Protein AF-A0AA39YI56-F1 (afdb_monomer_lite)

Foldseek 3Di:
DCPCLVLLLLLLVLLPDDSCPDPVRSVVLLVVLLVVLLVLQLQQCVVCVVVVHQFGEVLSSLVVCVVPVVLSVVLLLLVLVVVVVVVVVVVVCVVPDDDDDPDQCLSLPSQDDDDDDDDDDDDDDDDDDDDDDDDDDDDDPPPQDSVNDDGPDRPVLPDPPPDPDPPPPDDDDPPHRPDPPPDPPDPDPVSVVVVVSSCVVCVPDDPVRVVSSVVSSSRWPCRPCVVVLCVSSVPVNSGHHDDDSPSVSVSSRVVSSVSSSVVSNVVVVVVVVVVVVVVVVVVVVVVVVVVVVVVVD

Radius of gyration: 26.56 Å; chains: 1; bounding box: 59×62×105 Å

InterPro domains:
  IPR003195 Transcription initiation factor IID, subunit 13 [PF02269] (7-92)
  IPR003195 Transcription initiation factor IID, subunit 13 [PTHR11380] (3-272)

Sequence (297 aa):
MNNFTPKYRDRMFVVGETNEASEATTTLIEMIVRNAIIDIIITASDLAARRGSPKFAITDLLFQIRHDPPRLERLRDYLRLRKIRSTAAKSEKEASGDADITFEDDSSDALAPSSDSDSDSSDKPNKTTTKPRKTKPTTTTTTTTISDIPPLSLPWSTPLSFFPIPLHPHETHPLAPLDLDTDPATPSAIKLSRLRKNDALTRRMTHEDYIEWHDKRKSSFTSRKKTLFREWCLLGEVGDHKVTEDEVPGLLNLLAVEIVERLTEEAMRVKREEDGKGGRGDDKREGEQHRKRRRLF

Secondary structure (DSSP, 8-state):
--SSHHHHHHHHHHHT--TT--HHHHHHHHHHHHHHHHHHHHHHHHHHHHTT-SSB-HHHHHHHSTT-HHHHHHHHHHHHHHHHHHHHHHHHHHHSTT--------TT-TTSPP-------------------------------GGGS-----TTTS---SS-----TT---TT--TTTTS-TTS--HHHHHHHHHHHHHHTT--HHHHHHHHHHHH--SSTTTHHHHHHHTTBTTTB-BSS-TTHHHHHHHHHHHHHHHHHHHHHHHHHHHHHHHHHHHHHHHHHHHHHHHTT--

pLDDT: mean 70.18, std 22.39, range [22.42, 95.38]

Structure (mmCIF, N/CA/C/O backbone):
data_AF-A0AA39YI56-F1
#
_entry.id   AF-A0AA39YI56-F1
#
loop_
_atom_site.group_PDB
_atom_site.id
_atom_site.type_symbol
_atom_site.label_atom_id
_atom_site.label_alt_id
_atom_site.label_comp_id
_atom_site.label_asym_id
_atom_site.label_entity_id
_atom_site.label_seq_id
_atom_site.pdbx_PDB_ins_code
_atom_site.Cartn_x
_atom_site.Cartn_y
_atom_site.Cartn_z
_atom_site.occupancy
_atom_site.B_iso_or_equiv
_atom_site.auth_seq_id
_atom_site.auth_comp_id
_atom_site.auth_asym_id
_atom_site.auth_atom_id
_atom_site.pdbx_PDB_model_num
ATOM 1 N N . MET A 1 1 ? -11.285 12.710 -13.309 1.00 49.62 1 MET A N 1
ATOM 2 C CA . MET A 1 1 ? -10.792 11.605 -12.460 1.00 49.62 1 MET A CA 1
ATOM 3 C C . MET A 1 1 ? -9.331 11.392 -12.821 1.00 49.62 1 MET A C 1
ATOM 5 O O . MET A 1 1 ? -9.105 10.967 -13.938 1.00 49.62 1 MET A O 1
ATOM 9 N N . ASN A 1 2 ? -8.388 11.831 -11.977 1.00 59.34 2 ASN A N 1
ATOM 10 C CA . ASN A 1 2 ? -6.929 11.572 -12.061 1.00 59.34 2 ASN A CA 1
ATOM 11 C C . ASN A 1 2 ? -6.245 12.223 -10.828 1.00 59.34 2 ASN A C 1
ATOM 13 O O . ASN A 1 2 ? -5.284 12.984 -10.919 1.00 59.34 2 ASN A O 1
ATOM 17 N N . ASN A 1 3 ? -6.816 12.023 -9.630 1.00 69.75 3 ASN A N 1
ATOM 18 C CA . ASN A 1 3 ? -6.419 12.785 -8.430 1.00 69.75 3 ASN A CA 1
ATOM 19 C C . ASN A 1 3 ? -5.124 12.263 -7.781 1.00 69.75 3 ASN A C 1
ATOM 21 O O . ASN A 1 3 ? -4.517 12.968 -6.960 1.00 69.75 3 ASN A O 1
ATOM 25 N N . PHE A 1 4 ? -4.718 11.044 -8.144 1.00 83.38 4 PHE A N 1
ATOM 26 C CA . PHE A 1 4 ? -3.603 10.307 -7.556 1.00 83.38 4 PHE A CA 1
ATOM 27 C C . PHE A 1 4 ? -2.564 9.839 -8.591 1.00 83.38 4 PHE A C 1
ATOM 29 O O . PHE A 1 4 ? -1.571 9.234 -8.199 1.00 83.38 4 PHE A O 1
ATOM 36 N N . THR A 1 5 ? -2.709 10.182 -9.876 1.00 85.19 5 THR A N 1
ATOM 37 C CA . THR A 1 5 ? -1.785 9.806 -10.967 1.00 85.19 5 THR A CA 1
ATOM 38 C C . THR A 1 5 ? -0.295 10.037 -10.649 1.00 85.19 5 THR A C 1
ATOM 40 O O . THR A 1 5 ? 0.492 9.116 -10.876 1.00 85.19 5 THR A O 1
ATOM 43 N N . PRO A 1 6 ? 0.132 11.171 -10.040 1.00 88.50 6 PRO A N 1
ATOM 44 C CA . PRO A 1 6 ? 1.530 11.346 -9.630 1.00 88.50 6 PRO A CA 1
ATOM 45 C C . PRO A 1 6 ? 1.975 10.322 -8.577 1.00 88.50 6 PRO A C 1
ATOM 47 O O . PRO A 1 6 ? 3.075 9.796 -8.663 1.00 88.50 6 PRO A O 1
ATOM 50 N N . LYS A 1 7 ? 1.095 9.961 -7.633 1.00 89.44 7 LYS A N 1
ATOM 51 C CA . LYS A 1 7 ? 1.385 8.971 -6.584 1.00 89.44 7 LYS A CA 1
ATOM 52 C C . LYS A 1 7 ? 1.568 7.567 -7.154 1.00 89.44 7 LYS A C 1
ATOM 54 O O . LYS A 1 7 ? 2.430 6.837 -6.679 1.00 89.44 7 LYS A O 1
ATOM 59 N N . TYR A 1 8 ? 0.819 7.201 -8.195 1.00 90.62 8 TYR A N 1
ATOM 60 C CA . TYR A 1 8 ? 1.062 5.944 -8.907 1.00 90.62 8 TYR A CA 1
ATOM 61 C C . TYR A 1 8 ? 2.426 5.941 -9.602 1.00 90.62 8 TYR A C 1
ATOM 63 O O . TYR A 1 8 ? 3.167 4.976 -9.437 1.00 90.62 8 TYR A O 1
ATOM 71 N N . ARG A 1 9 ? 2.810 7.034 -10.279 1.00 91.00 9 ARG A N 1
ATOM 72 C CA . ARG A 1 9 ? 4.151 7.165 -10.881 1.00 91.00 9 ARG A CA 1
ATOM 73 C C . ARG A 1 9 ? 5.270 7.081 -9.843 1.00 91.00 9 ARG A C 1
ATOM 75 O O . ARG A 1 9 ? 6.202 6.309 -10.047 1.00 91.00 9 ARG A O 1
ATOM 82 N N . ASP A 1 10 ? 5.141 7.777 -8.711 1.00 91.88 10 ASP A N 1
ATOM 83 C CA . ASP A 1 10 ? 6.102 7.703 -7.601 1.00 91.88 10 ASP A CA 1
ATOM 84 C C . ASP A 1 10 ? 6.299 6.250 -7.131 1.00 91.88 10 ASP A C 1
ATOM 86 O O . ASP A 1 10 ? 7.426 5.790 -6.955 1.00 91.88 10 ASP A O 1
ATOM 90 N N . ARG A 1 11 ? 5.203 5.494 -6.969 1.00 92.12 11 ARG A N 1
ATOM 91 C CA . ARG A 1 11 ? 5.248 4.094 -6.517 1.00 92.12 11 ARG A CA 1
ATOM 92 C C . ARG A 1 11 ? 5.773 3.121 -7.565 1.00 92.12 11 ARG A C 1
ATOM 94 O O . ARG A 1 11 ? 6.505 2.207 -7.200 1.00 92.12 11 ARG A O 1
ATOM 101 N N . MET A 1 12 ? 5.479 3.339 -8.843 1.00 92.06 12 MET A N 1
ATOM 102 C CA . MET A 1 12 ? 6.056 2.553 -9.939 1.00 92.06 12 MET A CA 1
ATOM 103 C C . MET A 1 12 ? 7.574 2.788 -10.053 1.00 92.06 12 MET A C 1
ATOM 105 O O . MET A 1 12 ? 8.344 1.832 -10.157 1.00 92.06 12 MET A O 1
ATOM 109 N N . PHE A 1 13 ? 8.022 4.043 -9.938 1.00 91.25 13 PHE A N 1
ATOM 110 C CA . PHE A 1 13 ? 9.442 4.415 -9.965 1.00 91.25 13 PHE A CA 1
ATOM 111 C C . PHE A 1 13 ? 10.249 3.749 -8.840 1.00 91.25 13 PHE A C 1
ATOM 113 O O . PHE A 1 13 ? 11.346 3.252 -9.077 1.00 91.25 13 PHE A O 1
ATOM 120 N N . VAL A 1 14 ? 9.699 3.670 -7.622 1.00 89.69 14 VAL A N 1
ATOM 121 C CA . VAL A 1 14 ? 10.370 3.044 -6.461 1.00 89.69 14 VAL A CA 1
ATOM 122 C C . VAL A 1 14 ? 10.666 1.551 -6.676 1.00 89.69 14 VAL A C 1
ATOM 124 O O . VAL A 1 14 ? 11.643 1.048 -6.120 1.00 89.69 14 VAL A O 1
ATOM 127 N N . VAL A 1 15 ? 9.873 0.861 -7.506 1.00 87.69 15 VAL A N 1
ATOM 128 C CA . VAL A 1 15 ? 10.089 -0.542 -7.921 1.00 87.69 15 VAL A CA 1
ATOM 129 C C . VAL A 1 15 ? 11.131 -0.668 -9.048 1.00 87.69 15 VAL A C 1
ATOM 131 O O . VAL A 1 15 ? 11.652 -1.756 -9.294 1.00 87.69 15 VAL A O 1
ATOM 134 N N . GLY A 1 16 ? 11.471 0.434 -9.721 1.00 82.12 16 GLY A N 1
ATOM 135 C CA . GLY A 1 16 ? 12.373 0.463 -10.874 1.00 82.12 16 GLY A CA 1
ATOM 136 C C . GLY A 1 16 ? 11.670 0.424 -12.236 1.00 82.12 16 GLY A C 1
ATOM 137 O O . GLY A 1 16 ? 12.281 -0.007 -13.216 1.00 82.12 16 GLY A O 1
ATOM 138 N N . GLU A 1 17 ? 10.401 0.843 -12.316 1.00 79.38 17 GLU A N 1
ATOM 139 C CA . GLU A 1 17 ? 9.781 1.245 -13.589 1.00 79.38 17 GLU A CA 1
ATOM 140 C C . GLU A 1 17 ? 10.355 2.591 -14.064 1.00 79.38 17 GLU A C 1
ATOM 142 O O . GLU A 1 17 ? 10.846 3.390 -13.262 1.00 79.38 17 GLU A O 1
ATOM 147 N N . THR A 1 18 ? 10.301 2.864 -15.369 1.00 75.44 18 THR A N 1
ATOM 148 C CA . THR A 1 18 ? 10.769 4.148 -15.908 1.00 75.44 18 THR A CA 1
ATOM 149 C C . THR A 1 18 ? 9.906 5.325 -15.431 1.00 75.44 18 THR A C 1
ATOM 151 O O . THR A 1 18 ? 8.702 5.202 -15.204 1.00 75.44 18 THR A O 1
ATOM 154 N N . ASN A 1 19 ? 10.520 6.509 -15.316 1.00 68.06 19 ASN A N 1
ATOM 155 C CA . ASN A 1 19 ? 9.873 7.733 -14.811 1.00 68.06 19 ASN A CA 1
ATOM 156 C C . ASN A 1 19 ? 8.719 8.241 -15.718 1.00 68.06 19 ASN A C 1
ATOM 158 O O . ASN A 1 19 ? 7.925 9.086 -15.313 1.00 68.06 19 ASN A O 1
ATOM 162 N N . GLU A 1 20 ? 8.606 7.705 -16.938 1.00 76.00 20 GLU A N 1
ATOM 163 C CA . GLU A 1 20 ? 7.669 8.121 -17.992 1.00 76.00 20 GLU A CA 1
ATOM 164 C C . GLU A 1 20 ? 6.548 7.091 -18.232 1.00 76.00 20 GLU A C 1
ATOM 166 O O . GLU A 1 20 ? 6.170 6.792 -19.365 1.00 76.00 20 GLU A O 1
ATOM 171 N N . ALA A 1 21 ? 5.988 6.527 -17.158 1.00 82.12 21 ALA A N 1
ATOM 172 C CA . ALA A 1 21 ? 4.832 5.640 -17.266 1.00 82.12 21 ALA A CA 1
ATOM 173 C C . ALA A 1 21 ? 3.644 6.343 -17.963 1.00 82.12 21 ALA A C 1
ATOM 175 O O . ALA A 1 21 ? 3.127 7.366 -17.484 1.00 82.12 21 ALA A O 1
ATOM 176 N N . SER A 1 22 ? 3.210 5.758 -19.089 1.00 88.81 22 SER A N 1
ATOM 177 C CA . SER A 1 22 ? 2.090 6.234 -19.912 1.00 88.81 22 SER A CA 1
ATOM 178 C C . SER A 1 22 ? 0.837 6.484 -19.072 1.00 88.81 22 SER A C 1
ATOM 180 O O . SER A 1 22 ? 0.522 5.709 -18.165 1.00 88.81 22 SER A O 1
ATOM 182 N N . GLU A 1 23 ? 0.100 7.550 -19.397 1.00 88.25 23 GLU A N 1
ATOM 183 C CA . GLU A 1 23 ? -1.131 7.912 -18.689 1.00 88.25 23 GLU A CA 1
ATOM 184 C C . GLU A 1 23 ? -2.124 6.740 -18.659 1.00 88.25 23 GLU A C 1
ATOM 186 O O . GLU A 1 23 ? -2.602 6.380 -17.585 1.00 88.25 23 GLU A O 1
ATOM 191 N N . ALA A 1 24 ? -2.317 6.052 -19.791 1.00 90.50 24 ALA A N 1
ATOM 192 C CA . ALA A 1 24 ? -3.181 4.874 -19.888 1.00 90.50 24 ALA A CA 1
ATOM 193 C C . ALA A 1 24 ? -2.796 3.758 -18.894 1.00 90.50 24 ALA A C 1
ATOM 195 O O . ALA A 1 24 ? -3.670 3.178 -18.248 1.00 90.50 24 ALA A O 1
ATOM 196 N N . THR A 1 25 ? -1.495 3.492 -18.718 1.00 91.00 25 THR A N 1
ATOM 197 C CA . THR A 1 25 ? -0.991 2.524 -17.730 1.00 91.00 25 THR A CA 1
ATOM 198 C C . THR A 1 25 ? -1.297 2.989 -16.309 1.00 91.00 25 THR A C 1
ATOM 200 O O . THR A 1 25 ? -1.794 2.209 -15.499 1.00 91.00 25 THR A O 1
ATOM 203 N N . THR A 1 26 ? -1.061 4.269 -16.001 1.00 91.25 26 THR A N 1
ATOM 204 C CA . THR A 1 26 ? -1.342 4.811 -14.662 1.00 91.25 26 THR A CA 1
ATOM 205 C C . THR A 1 26 ? -2.837 4.826 -14.326 1.00 91.25 26 THR A C 1
ATOM 207 O O . THR A 1 26 ? -3.196 4.483 -13.204 1.00 91.25 26 THR A O 1
ATOM 210 N N . THR A 1 27 ? -3.720 5.128 -15.285 1.00 91.25 27 THR A N 1
ATOM 211 C CA . THR A 1 27 ? -5.181 5.069 -15.106 1.00 91.25 27 THR A CA 1
ATOM 212 C C . THR A 1 27 ? -5.680 3.630 -14.935 1.00 91.25 27 THR A C 1
ATOM 214 O O . THR A 1 27 ? -6.549 3.382 -14.100 1.00 91.25 27 THR A O 1
ATOM 217 N N . LEU A 1 28 ? -5.108 2.662 -15.662 1.00 93.19 28 LEU A N 1
ATOM 218 C CA . LEU A 1 28 ? -5.417 1.240 -15.478 1.00 93.19 28 LEU A CA 1
ATOM 219 C C . LEU A 1 28 ? -5.021 0.755 -14.074 1.00 93.19 28 LEU A C 1
ATOM 221 O O . LEU A 1 28 ? -5.819 0.097 -13.407 1.00 93.19 28 LEU A O 1
ATOM 225 N N . ILE A 1 29 ? -3.826 1.124 -13.601 1.00 93.25 29 ILE A N 1
ATOM 226 C CA . ILE A 1 29 ? -3.365 0.817 -12.239 1.00 93.25 29 ILE A CA 1
ATOM 227 C C . ILE A 1 29 ? -4.262 1.499 -11.195 1.00 93.25 29 ILE A C 1
ATOM 229 O O . ILE A 1 29 ? -4.689 0.831 -10.256 1.00 93.25 29 ILE A O 1
ATOM 233 N N . GLU A 1 30 ? -4.618 2.779 -11.373 1.00 91.88 30 GLU A N 1
ATOM 234 C CA . GLU A 1 30 ? -5.543 3.488 -10.474 1.00 91.88 30 GLU A CA 1
ATOM 235 C C . GLU A 1 30 ? -6.886 2.752 -10.355 1.00 91.88 30 GLU A C 1
ATOM 237 O O . GLU A 1 30 ? -7.371 2.549 -9.243 1.00 91.88 30 GLU A O 1
ATOM 242 N N . MET A 1 31 ? -7.457 2.288 -11.472 1.00 93.00 31 MET A N 1
ATOM 243 C CA . MET A 1 31 ? -8.711 1.530 -11.480 1.00 93.00 31 MET A CA 1
ATOM 244 C C . MET A 1 31 ? -8.589 0.174 -10.765 1.00 93.00 31 MET A C 1
ATOM 246 O O . MET A 1 31 ? -9.452 -0.164 -9.953 1.00 93.00 31 MET A O 1
ATOM 250 N N . ILE A 1 32 ? -7.523 -0.592 -11.028 1.00 95.38 32 ILE A N 1
ATOM 251 C CA . ILE A 1 32 ? -7.288 -1.900 -10.388 1.00 95.38 32 ILE A CA 1
ATOM 252 C C . ILE A 1 32 ? -7.142 -1.736 -8.870 1.00 95.38 32 ILE A C 1
ATOM 254 O O . ILE A 1 32 ? -7.797 -2.443 -8.104 1.00 95.38 32 ILE A O 1
ATOM 258 N N . VAL A 1 33 ? -6.315 -0.783 -8.430 1.00 94.31 33 VAL A N 1
ATOM 259 C CA . VAL A 1 33 ? -6.052 -0.536 -7.004 1.00 94.31 33 VAL A CA 1
ATOM 260 C C . VAL A 1 33 ? -7.307 -0.007 -6.312 1.00 94.31 33 VAL A C 1
ATOM 262 O O . VAL A 1 33 ? -7.614 -0.448 -5.206 1.00 94.31 33 VAL A O 1
ATOM 265 N N . ARG A 1 34 ? -8.074 0.880 -6.964 1.00 92.62 34 ARG A N 1
ATOM 266 C CA . ARG A 1 34 ? -9.353 1.377 -6.439 1.00 92.62 34 ARG A CA 1
ATOM 267 C C . ARG A 1 34 ? -10.328 0.240 -6.160 1.00 92.62 34 ARG A C 1
ATOM 269 O O . ARG A 1 34 ? -10.851 0.155 -5.053 1.00 92.62 34 ARG A O 1
ATOM 276 N N . ASN A 1 35 ? -10.548 -0.628 -7.146 1.00 94.69 35 ASN A N 1
ATOM 277 C CA . ASN A 1 35 ? -11.493 -1.735 -7.023 1.00 94.69 35 ASN A CA 1
ATOM 278 C C . ASN A 1 35 ? -11.039 -2.718 -5.934 1.00 94.69 35 ASN A C 1
ATOM 280 O O . ASN A 1 35 ? -11.817 -3.021 -5.038 1.00 94.69 35 ASN A O 1
ATOM 284 N N . ALA A 1 36 ? -9.755 -3.094 -5.915 1.00 95.19 36 ALA A N 1
ATOM 285 C CA . ALA A 1 36 ? -9.206 -3.972 -4.880 1.00 95.19 36 ALA A CA 1
ATOM 286 C C . ALA A 1 36 ? -9.358 -3.400 -3.455 1.00 95.19 36 ALA A C 1
ATOM 288 O O . ALA A 1 36 ? -9.648 -4.142 -2.519 1.00 95.19 36 ALA A O 1
ATOM 289 N N . ILE A 1 37 ? -9.189 -2.084 -3.269 1.00 94.00 37 ILE A N 1
ATOM 290 C CA . ILE A 1 37 ? -9.399 -1.430 -1.968 1.00 94.00 37 ILE A CA 1
ATOM 291 C C . ILE A 1 37 ? -10.887 -1.402 -1.585 1.00 94.00 37 ILE A C 1
ATOM 293 O O . ILE A 1 37 ? -11.206 -1.640 -0.420 1.00 94.00 37 ILE A O 1
ATOM 297 N N . ILE A 1 38 ? -11.795 -1.169 -2.538 1.00 93.75 38 ILE A N 1
ATOM 298 C CA . ILE A 1 38 ? -13.247 -1.239 -2.302 1.00 93.75 38 ILE A CA 1
ATOM 299 C C . ILE A 1 38 ? -13.660 -2.662 -1.896 1.00 93.75 38 ILE A C 1
ATOM 301 O O . ILE A 1 38 ? -14.337 -2.823 -0.883 1.00 93.75 38 ILE A O 1
ATOM 305 N N . ASP A 1 39 ? -13.184 -3.695 -2.596 1.00 94.75 39 ASP A N 1
ATOM 306 C CA . ASP A 1 39 ? -13.480 -5.102 -2.284 1.00 94.75 39 ASP A CA 1
ATOM 307 C C . ASP A 1 39 ? -12.991 -5.503 -0.878 1.00 94.75 39 ASP A C 1
ATOM 309 O O . ASP A 1 39 ? -13.683 -6.222 -0.148 1.00 94.75 39 ASP A O 1
ATOM 313 N N . ILE A 1 40 ? -11.831 -4.985 -0.452 1.00 94.38 40 ILE A N 1
ATOM 314 C CA . ILE A 1 40 ? -11.304 -5.159 0.913 1.00 94.38 40 ILE A CA 1
ATOM 315 C C . ILE A 1 40 ? -12.222 -4.501 1.960 1.00 94.38 40 ILE A C 1
ATOM 317 O O . ILE A 1 40 ? -12.430 -5.069 3.038 1.00 94.38 40 ILE A O 1
ATOM 321 N N . ILE A 1 41 ? -12.795 -3.328 1.662 1.00 93.44 41 ILE A N 1
ATOM 322 C CA . ILE A 1 41 ? -13.740 -2.629 2.553 1.00 93.44 41 ILE A CA 1
ATOM 323 C C . ILE A 1 41 ? -15.080 -3.380 2.621 1.00 93.44 41 ILE A C 1
ATOM 325 O O . ILE A 1 41 ? -15.573 -3.609 3.725 1.00 93.44 41 ILE A O 1
ATOM 329 N N . ILE A 1 42 ? -15.630 -3.828 1.483 1.00 94.12 42 ILE A N 1
ATOM 330 C CA . ILE A 1 42 ? -16.852 -4.656 1.425 1.00 94.12 42 ILE A CA 1
ATOM 331 C C . ILE A 1 42 ? -16.665 -5.915 2.274 1.00 94.12 42 ILE A C 1
ATOM 333 O O . ILE A 1 42 ? -17.446 -6.181 3.186 1.00 94.12 42 ILE A O 1
ATOM 337 N N . THR A 1 43 ? -15.569 -6.643 2.047 1.00 94.75 43 THR A N 1
ATOM 338 C CA . THR A 1 43 ? -15.261 -7.878 2.779 1.00 94.75 43 THR A CA 1
ATOM 339 C C . THR A 1 43 ? -15.094 -7.623 4.283 1.00 94.75 43 THR A C 1
ATOM 341 O O . THR A 1 43 ? -15.525 -8.438 5.099 1.00 94.75 43 THR A O 1
ATOM 344 N N . ALA A 1 44 ? -14.519 -6.482 4.688 1.00 93.25 44 ALA A N 1
ATOM 345 C CA . ALA A 1 44 ? -14.427 -6.099 6.100 1.00 93.25 44 ALA A CA 1
ATOM 346 C C . ALA A 1 44 ? -15.804 -5.787 6.713 1.00 93.25 44 ALA A C 1
ATOM 348 O O . ALA A 1 44 ? -16.065 -6.170 7.856 1.00 93.25 44 ALA A O 1
ATOM 349 N N . SER A 1 45 ? -16.684 -5.130 5.951 1.00 92.62 45 SER A N 1
ATOM 350 C CA . SER A 1 45 ? -18.071 -4.842 6.332 1.00 92.62 45 SER A CA 1
ATOM 351 C C . SER A 1 45 ? -18.867 -6.137 6.548 1.00 92.62 45 SER A C 1
ATOM 353 O O . SER A 1 45 ? -19.461 -6.328 7.609 1.00 92.62 45 SER A O 1
ATOM 355 N N . ASP A 1 46 ? -18.769 -7.095 5.621 1.00 93.75 46 ASP A N 1
ATOM 356 C CA . ASP A 1 46 ? -19.407 -8.415 5.728 1.00 93.75 46 ASP A CA 1
ATOM 357 C C . ASP A 1 46 ? -18.918 -9.217 6.945 1.00 93.75 46 ASP A C 1
ATOM 359 O O . ASP A 1 46 ? -19.707 -9.870 7.636 1.00 93.75 46 ASP A O 1
ATOM 363 N N . LEU A 1 47 ? -17.615 -9.174 7.240 1.00 92.75 47 LEU A N 1
ATOM 364 C CA . LEU A 1 47 ? -17.036 -9.807 8.431 1.00 92.75 47 LEU A CA 1
ATOM 365 C C . LEU A 1 47 ? -17.553 -9.162 9.727 1.00 92.75 47 LEU A C 1
ATOM 367 O O . LEU A 1 47 ? -17.869 -9.868 10.690 1.00 92.75 47 LEU A O 1
ATOM 371 N N . ALA A 1 48 ? -17.704 -7.838 9.742 1.00 92.19 48 ALA A N 1
ATOM 372 C CA . ALA A 1 48 ? -18.260 -7.109 10.875 1.00 92.19 48 ALA A CA 1
ATOM 373 C C . ALA A 1 48 ? -19.751 -7.409 11.084 1.00 92.19 48 ALA A C 1
ATOM 375 O O . ALA A 1 48 ? -20.159 -7.693 12.215 1.00 92.19 48 ALA A O 1
ATOM 376 N N . ALA A 1 49 ? -20.535 -7.453 10.004 1.00 92.38 49 ALA A N 1
ATOM 377 C CA . ALA A 1 49 ? -21.943 -7.838 10.025 1.00 92.38 49 ALA A CA 1
ATOM 378 C C . ALA A 1 49 ? -22.127 -9.268 10.565 1.00 92.38 49 ALA A C 1
ATOM 380 O O . ALA A 1 49 ? -22.975 -9.495 11.428 1.00 92.38 49 ALA A O 1
ATOM 381 N N . ARG A 1 50 ? -21.266 -10.217 10.164 1.00 92.88 50 ARG A N 1
ATOM 382 C CA . ARG A 1 50 ? -21.241 -11.594 10.705 1.00 92.88 50 ARG A CA 1
ATOM 383 C C . ARG A 1 50 ? -20.884 -11.665 12.194 1.00 92.88 50 ARG A C 1
ATOM 385 O O . ARG A 1 50 ? -21.341 -12.578 12.874 1.00 92.88 50 ARG A O 1
ATOM 392 N N . ARG A 1 51 ? -20.116 -10.703 12.721 1.00 90.00 51 ARG A N 1
ATOM 393 C CA . ARG A 1 51 ? -19.875 -10.526 14.170 1.00 90.00 51 ARG A CA 1
ATOM 394 C C . ARG A 1 51 ? -21.062 -9.863 14.897 1.00 90.00 51 ARG A C 1
ATOM 396 O O . ARG A 1 51 ? -21.035 -9.750 16.118 1.00 90.00 51 ARG A O 1
ATOM 403 N N . GLY A 1 52 ? -22.085 -9.395 14.181 1.00 90.31 52 GLY A N 1
ATOM 404 C CA . GLY A 1 52 ? -23.175 -8.595 14.748 1.00 90.31 52 GLY A CA 1
ATOM 405 C C . GLY A 1 52 ? -22.768 -7.150 15.058 1.00 90.31 52 GLY A C 1
ATOM 406 O O . GLY A 1 52 ? -23.353 -6.515 15.932 1.00 90.31 52 GLY A O 1
ATOM 407 N N . SER A 1 53 ? -21.741 -6.623 14.382 1.00 89.44 53 SER A N 1
ATOM 408 C CA . SER A 1 53 ? -21.289 -5.239 14.537 1.00 89.44 53 SER A CA 1
ATOM 409 C C . SER A 1 53 ? -21.634 -4.422 13.286 1.00 89.44 53 SER A C 1
ATOM 411 O O . SER A 1 53 ? -21.210 -4.804 12.200 1.00 89.44 53 SER A O 1
ATOM 413 N N . PRO A 1 54 ? -22.342 -3.282 13.405 1.00 86.88 54 PRO A N 1
ATOM 414 C CA . PRO A 1 54 ? -22.740 -2.471 12.249 1.00 86.88 54 PRO A CA 1
ATOM 415 C C . PRO A 1 54 ? -21.580 -1.678 11.628 1.00 86.88 54 PRO A C 1
ATOM 417 O O . PRO A 1 54 ? -21.758 -1.039 10.598 1.00 86.88 54 PRO A O 1
ATOM 420 N N . LYS A 1 55 ? -20.405 -1.679 12.271 1.00 89.44 55 LYS A N 1
ATOM 421 C CA . LYS A 1 55 ? -19.192 -1.010 11.803 1.00 89.44 55 LYS A CA 1
ATOM 422 C C . LYS A 1 55 ? -18.020 -1.976 11.842 1.00 89.44 55 LYS A C 1
ATOM 424 O O . LYS A 1 55 ? -17.848 -2.689 12.838 1.00 89.44 55 LYS A O 1
ATOM 429 N N . PHE A 1 56 ? -17.178 -1.960 10.815 1.00 90.06 56 PHE A N 1
ATOM 430 C CA . PHE A 1 56 ? -15.982 -2.796 10.805 1.00 90.06 56 PHE A CA 1
ATOM 431 C C . PHE A 1 56 ? -14.858 -2.215 11.670 1.00 90.06 56 PHE A C 1
ATOM 433 O O . PHE A 1 56 ? -14.801 -1.022 11.983 1.00 90.06 56 PHE A O 1
ATOM 440 N N . ALA A 1 57 ? -13.976 -3.099 12.119 1.00 88.75 57 ALA A N 1
ATOM 441 C CA . ALA A 1 57 ? -12.815 -2.790 12.935 1.00 88.75 57 ALA A CA 1
ATOM 442 C C . ALA A 1 57 ? -11.529 -3.149 12.179 1.00 88.75 57 ALA A C 1
ATOM 444 O O . ALA A 1 57 ? -11.545 -3.904 11.208 1.00 88.75 57 ALA A O 1
ATOM 445 N N . ILE A 1 58 ? -10.383 -2.668 12.666 1.00 88.19 58 ILE A N 1
ATOM 446 C CA . ILE A 1 58 ? -9.065 -3.025 12.110 1.00 88.19 58 ILE A CA 1
ATOM 447 C C . ILE A 1 58 ? -8.859 -4.546 12.061 1.00 88.19 58 ILE A C 1
ATOM 449 O O . ILE A 1 58 ? -8.256 -5.056 11.120 1.00 88.19 58 ILE A O 1
ATOM 453 N N . THR A 1 59 ? -9.415 -5.291 13.020 1.00 87.88 59 THR A N 1
ATOM 454 C CA . THR A 1 59 ? -9.378 -6.758 13.020 1.00 87.88 59 THR A CA 1
ATOM 455 C C . THR A 1 59 ? -10.003 -7.374 11.768 1.00 87.88 59 THR A C 1
ATOM 457 O O . THR A 1 59 ? -9.514 -8.404 11.327 1.00 87.88 59 THR A O 1
ATOM 460 N N . ASP A 1 60 ? -11.022 -6.753 11.166 1.00 91.00 60 ASP A N 1
ATOM 461 C CA . ASP A 1 60 ? -11.701 -7.272 9.966 1.00 91.00 60 ASP A CA 1
ATOM 462 C C . ASP A 1 60 ? -10.868 -7.073 8.694 1.00 91.00 60 ASP A C 1
ATOM 464 O O . ASP A 1 60 ? -10.873 -7.926 7.808 1.00 91.00 60 ASP A O 1
ATOM 468 N N . LEU A 1 61 ? -10.089 -5.987 8.632 1.00 91.06 61 LEU A N 1
ATOM 469 C CA . LEU A 1 61 ? -9.092 -5.767 7.579 1.00 91.06 61 LEU A CA 1
ATOM 470 C C . LEU A 1 61 ? -7.910 -6.735 7.734 1.00 91.06 61 LEU A C 1
ATOM 472 O O . LEU A 1 61 ? -7.523 -7.419 6.789 1.00 91.06 61 LEU A O 1
ATOM 476 N N . LEU A 1 62 ? -7.359 -6.847 8.948 1.00 89.56 62 LEU A N 1
ATOM 477 C CA . LEU A 1 62 ? -6.225 -7.734 9.227 1.00 89.56 62 LEU A CA 1
ATOM 478 C C . LEU A 1 62 ? -6.588 -9.224 9.050 1.00 89.56 62 LEU A C 1
ATOM 480 O O . LEU A 1 62 ? -5.733 -10.016 8.656 1.00 89.56 62 LEU A O 1
ATOM 484 N N . PHE A 1 63 ? -7.849 -9.615 9.276 1.00 90.25 63 PHE A N 1
ATOM 485 C CA . PHE A 1 63 ? -8.313 -11.000 9.125 1.00 90.25 63 PHE A CA 1
ATOM 486 C C . PHE A 1 63 ? -8.327 -11.489 7.670 1.00 90.25 63 PHE A C 1
ATOM 488 O O . PHE A 1 63 ? -8.167 -12.688 7.426 1.00 90.25 63 PHE A O 1
ATOM 495 N N . GLN A 1 64 ? -8.482 -10.586 6.698 1.00 92.06 64 GLN A N 1
ATOM 496 C CA . GLN A 1 64 ? -8.370 -10.915 5.270 1.00 92.06 64 GLN A CA 1
ATOM 497 C C . GLN A 1 64 ? -6.925 -11.269 4.887 1.00 92.06 64 GLN A C 1
ATOM 499 O O . GLN A 1 64 ? -6.689 -12.131 4.046 1.00 92.06 64 GLN A O 1
ATOM 504 N N . ILE A 1 65 ? -5.957 -10.651 5.567 1.00 89.31 65 ILE A N 1
ATOM 505 C CA . ILE A 1 65 ? -4.515 -10.762 5.302 1.00 89.31 65 ILE A CA 1
ATOM 506 C C . ILE A 1 65 ? -3.870 -11.890 6.130 1.00 89.31 65 ILE A C 1
ATOM 508 O O . ILE A 1 65 ? -2.686 -12.171 5.983 1.00 89.31 65 ILE A O 1
ATOM 512 N N . ARG A 1 66 ? -4.643 -12.611 6.956 1.00 86.38 66 ARG A N 1
ATOM 513 C CA . ARG A 1 66 ? -4.149 -13.664 7.870 1.00 86.38 66 ARG A CA 1
ATOM 514 C C . ARG A 1 66 ? -3.290 -14.761 7.222 1.00 86.38 66 ARG A C 1
ATOM 516 O O . ARG A 1 66 ? -2.518 -15.401 7.922 1.00 86.38 66 ARG A O 1
ATOM 523 N N . HIS A 1 67 ? -3.445 -14.979 5.915 1.00 85.31 67 HIS A N 1
ATOM 524 C CA . HIS A 1 67 ? -2.704 -15.974 5.129 1.00 85.31 67 HIS A CA 1
ATOM 525 C C . HIS A 1 67 ? -1.334 -15.481 4.640 1.00 85.31 67 HIS A C 1
ATOM 527 O O . HIS A 1 67 ? -0.578 -16.259 4.069 1.00 85.31 67 HIS A O 1
ATOM 533 N N . ASP A 1 68 ? -1.009 -14.204 4.856 1.00 85.62 68 ASP A N 1
ATOM 534 C CA . ASP A 1 68 ? 0.259 -13.570 4.489 1.00 85.62 68 ASP A CA 1
ATOM 535 C C . ASP A 1 68 ? 0.959 -13.027 5.760 1.00 85.62 68 ASP A C 1
ATOM 537 O O . ASP A 1 68 ? 0.859 -11.832 6.072 1.00 85.62 68 ASP A O 1
ATOM 541 N N . PRO A 1 69 ? 1.648 -13.904 6.529 1.00 80.00 69 PRO A N 1
ATOM 542 C CA . PRO A 1 69 ? 2.371 -13.557 7.755 1.00 80.00 69 PRO A CA 1
ATOM 543 C C . PRO A 1 69 ? 3.216 -12.272 7.705 1.00 80.00 69 PRO A C 1
ATOM 545 O O . PRO A 1 69 ? 3.036 -11.435 8.592 1.00 80.00 69 PRO A O 1
ATOM 548 N N . PRO A 1 70 ? 4.092 -12.037 6.703 1.00 80.56 70 PRO A N 1
ATOM 549 C CA . PRO A 1 70 ? 4.933 -10.837 6.670 1.00 80.56 70 PRO A CA 1
ATOM 550 C C . PRO A 1 70 ? 4.144 -9.558 6.368 1.00 80.56 70 PRO A C 1
ATOM 552 O O . PRO A 1 70 ? 4.510 -8.477 6.838 1.00 80.56 70 PRO A O 1
ATOM 555 N N . ARG A 1 71 ? 3.050 -9.646 5.595 1.00 82.94 71 ARG A N 1
ATOM 556 C CA . ARG A 1 71 ? 2.164 -8.498 5.368 1.00 82.94 71 ARG A CA 1
ATOM 557 C C . ARG A 1 71 ? 1.446 -8.142 6.664 1.00 82.94 71 ARG A C 1
ATOM 559 O O . ARG A 1 71 ? 1.387 -6.972 7.034 1.00 82.94 71 ARG A O 1
ATOM 566 N N . LEU A 1 72 ? 0.965 -9.151 7.389 1.00 85.25 72 LEU A N 1
ATOM 567 C CA . LEU A 1 72 ? 0.343 -8.981 8.698 1.00 85.25 72 LEU A CA 1
ATOM 568 C C . LEU A 1 72 ? 1.324 -8.390 9.729 1.00 85.25 72 LEU A C 1
ATOM 570 O O . LEU A 1 72 ? 0.956 -7.464 10.449 1.00 85.25 72 LEU A O 1
ATOM 574 N N . GLU A 1 73 ? 2.572 -8.865 9.764 1.00 80.69 73 GLU A N 1
ATOM 575 C CA . GLU A 1 73 ? 3.661 -8.326 10.592 1.00 80.69 73 GLU A CA 1
ATOM 576 C C . GLU A 1 73 ? 3.908 -6.835 10.305 1.00 80.69 73 GLU A C 1
ATOM 578 O O . GLU A 1 73 ? 3.817 -6.010 11.213 1.00 80.69 73 GLU A O 1
ATOM 583 N N . ARG A 1 74 ? 4.097 -6.459 9.029 1.00 83.31 74 ARG A N 1
ATOM 584 C CA . ARG A 1 74 ? 4.307 -5.060 8.602 1.00 83.31 74 ARG A CA 1
ATOM 585 C C . ARG A 1 74 ? 3.176 -4.128 9.056 1.00 83.31 74 ARG A C 1
ATOM 587 O O . ARG A 1 74 ? 3.435 -2.984 9.430 1.00 83.31 74 ARG A O 1
ATOM 594 N N . LEU A 1 75 ? 1.928 -4.600 9.026 1.00 86.31 75 LEU A N 1
ATOM 595 C CA . LEU A 1 75 ? 0.765 -3.827 9.476 1.00 86.31 75 LEU A CA 1
ATOM 596 C C . LEU A 1 75 ? 0.699 -3.725 11.012 1.00 86.31 75 LEU A C 1
ATOM 598 O O . LEU A 1 75 ? 0.321 -2.674 11.529 1.00 86.31 75 LEU A O 1
ATOM 602 N N . ARG A 1 76 ? 1.108 -4.768 11.752 1.00 83.69 76 ARG A N 1
ATOM 603 C CA . ARG A 1 76 ? 1.234 -4.726 13.225 1.00 83.69 76 ARG A CA 1
ATOM 604 C C . ARG A 1 76 ? 2.314 -3.734 13.663 1.00 83.69 76 ARG A C 1
ATOM 606 O O . ARG A 1 76 ? 2.044 -2.922 14.548 1.00 83.69 76 ARG A O 1
ATOM 613 N N . ASP A 1 77 ? 3.477 -3.744 13.011 1.00 82.69 77 ASP A N 1
ATOM 614 C CA . ASP A 1 77 ? 4.564 -2.784 13.246 1.00 82.69 77 ASP A CA 1
ATOM 615 C C . ASP A 1 77 ? 4.107 -1.344 12.997 1.00 82.69 77 ASP A C 1
ATOM 617 O O . ASP A 1 77 ? 4.301 -0.475 13.848 1.00 82.69 77 ASP A O 1
ATOM 621 N N . TYR A 1 78 ? 3.428 -1.093 11.871 1.00 84.94 78 TYR A N 1
ATOM 622 C CA . TYR A 1 78 ? 2.870 0.225 11.567 1.00 84.94 78 TYR A CA 1
ATOM 623 C C . TYR A 1 78 ? 1.905 0.713 12.655 1.00 84.94 78 TYR A C 1
ATOM 625 O O . TYR A 1 78 ? 2.024 1.848 13.118 1.00 84.94 78 TYR A O 1
ATOM 633 N N . LEU A 1 79 ? 0.977 -0.139 13.106 1.00 85.44 79 LEU A N 1
ATOM 634 C CA . LEU A 1 79 ? 0.024 0.213 14.162 1.00 85.44 79 LEU A CA 1
ATOM 635 C C . LEU A 1 79 ? 0.720 0.458 15.509 1.00 85.44 79 LEU A C 1
ATOM 637 O O . LEU A 1 79 ? 0.370 1.409 16.210 1.00 85.44 79 LEU A O 1
ATOM 641 N N . ARG A 1 80 ? 1.747 -0.333 15.855 1.00 84.06 80 ARG A N 1
ATOM 642 C CA . ARG A 1 80 ? 2.568 -0.121 17.059 1.00 84.06 80 ARG A CA 1
ATOM 643 C C . ARG A 1 80 ? 3.296 1.224 17.001 1.00 84.06 80 ARG A C 1
ATOM 645 O O . ARG A 1 80 ? 3.195 2.005 17.943 1.00 84.06 80 ARG A O 1
ATOM 652 N N . LEU A 1 81 ? 3.963 1.531 15.888 1.00 82.75 81 LEU A N 1
ATOM 653 C CA . LEU A 1 81 ? 4.706 2.782 15.685 1.00 82.75 81 LEU A CA 1
ATOM 654 C C . LEU A 1 81 ? 3.784 4.008 15.584 1.00 82.75 81 LEU A C 1
ATOM 656 O O . LEU A 1 81 ? 4.130 5.082 16.077 1.00 82.75 81 LEU A O 1
ATOM 660 N N . ARG A 1 82 ? 2.579 3.866 15.015 1.00 84.19 82 ARG A N 1
ATOM 661 C CA . ARG A 1 82 ? 1.537 4.907 15.051 1.00 84.19 82 ARG A CA 1
ATOM 662 C C . ARG A 1 82 ? 1.073 5.171 16.487 1.00 84.19 82 ARG A C 1
ATOM 664 O O . ARG A 1 82 ? 0.978 6.330 16.886 1.00 84.19 82 ARG A O 1
ATOM 671 N N . LYS A 1 83 ? 0.863 4.116 17.284 1.00 83.62 83 LYS A N 1
ATOM 672 C CA . LYS A 1 83 ? 0.474 4.230 18.697 1.00 83.62 83 LYS A CA 1
ATOM 673 C C . LYS A 1 83 ? 1.563 4.893 19.549 1.00 83.62 83 LYS A C 1
ATOM 675 O O . LYS A 1 83 ? 1.235 5.832 20.264 1.00 83.62 83 LYS A O 1
ATOM 680 N N . ILE A 1 84 ? 2.830 4.483 19.399 1.00 83.62 84 ILE A N 1
ATOM 681 C CA . ILE A 1 84 ? 4.003 5.098 20.060 1.00 83.62 84 ILE A CA 1
ATOM 682 C C . ILE A 1 84 ? 4.060 6.608 19.784 1.00 83.62 84 ILE A C 1
ATOM 684 O O . ILE A 1 84 ? 4.127 7.410 20.717 1.00 83.62 84 ILE A O 1
ATOM 688 N N . ARG A 1 85 ? 3.980 7.011 18.507 1.00 82.69 85 ARG A N 1
ATOM 689 C CA . ARG A 1 85 ? 4.033 8.432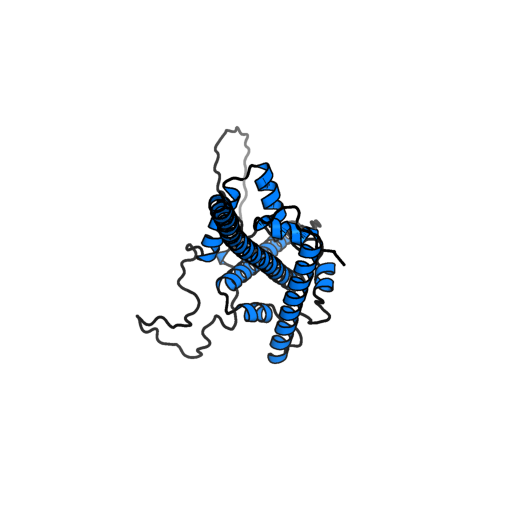 18.120 1.00 82.69 85 ARG A CA 1
ATOM 690 C C . ARG A 1 85 ? 2.831 9.221 18.647 1.00 82.69 85 ARG A C 1
ATOM 692 O O . ARG A 1 85 ? 3.003 10.337 19.123 1.00 82.69 85 ARG A O 1
ATOM 699 N N . SER A 1 86 ? 1.633 8.628 18.653 1.00 81.44 86 SER A N 1
ATOM 700 C CA . SER A 1 86 ? 0.445 9.259 19.247 1.00 81.44 86 SER A CA 1
ATOM 701 C C . SER A 1 86 ? 0.558 9.439 20.766 1.00 81.44 86 SER A C 1
ATOM 703 O O . SER A 1 86 ? 0.087 10.449 21.284 1.00 81.44 86 SER A O 1
ATOM 705 N N . THR A 1 87 ? 1.185 8.504 21.491 1.00 80.19 87 THR A N 1
ATOM 706 C CA . THR A 1 87 ? 1.444 8.671 22.931 1.00 80.19 87 THR A CA 1
ATOM 707 C C . THR A 1 87 ? 2.506 9.733 23.208 1.00 80.19 87 THR A C 1
ATOM 709 O O . THR A 1 87 ? 2.275 10.576 24.069 1.00 80.19 87 THR A O 1
ATOM 712 N N . ALA A 1 88 ? 3.599 9.767 22.436 1.00 83.75 88 ALA A N 1
ATOM 713 C CA . ALA A 1 88 ? 4.651 10.777 22.579 1.00 83.75 88 ALA A CA 1
ATOM 714 C C . ALA A 1 88 ? 4.116 12.206 22.353 1.00 83.75 88 ALA A C 1
ATOM 716 O O . ALA A 1 88 ? 4.267 13.070 23.216 1.00 83.75 88 ALA A O 1
ATOM 717 N N . ALA A 1 89 ? 3.373 12.421 21.260 1.00 81.12 89 ALA A N 1
ATOM 718 C CA . ALA A 1 89 ? 2.774 13.718 20.941 1.00 81.12 89 ALA A CA 1
ATOM 719 C C . ALA A 1 89 ? 1.750 14.200 21.991 1.00 81.12 89 ALA A C 1
ATOM 721 O O . ALA A 1 89 ? 1.544 15.401 22.150 1.00 81.12 89 ALA A O 1
ATOM 722 N N . LYS A 1 90 ? 1.100 13.283 22.725 1.00 80.38 90 LYS A N 1
ATOM 723 C CA . LYS A 1 90 ? 0.224 13.641 23.854 1.00 80.38 90 LYS A CA 1
ATOM 724 C C . LYS A 1 90 ? 1.031 14.081 25.072 1.00 80.38 90 LYS A C 1
ATOM 726 O O . LYS A 1 90 ? 0.740 15.139 25.615 1.00 80.38 90 LYS A O 1
ATOM 731 N N . SER A 1 91 ? 2.075 13.336 25.444 1.00 77.00 91 SER A N 1
ATOM 732 C CA . SER A 1 91 ? 2.955 13.731 26.553 1.00 77.00 91 SER A CA 1
ATOM 733 C C . SER A 1 91 ? 3.687 15.053 26.299 1.00 77.00 91 SER A C 1
ATOM 735 O O . SER A 1 91 ? 3.893 15.815 27.236 1.00 77.00 91 SER A O 1
ATOM 737 N N . GLU A 1 92 ? 4.028 15.367 25.045 1.00 71.44 92 GLU A N 1
ATOM 738 C CA . GLU A 1 92 ? 4.587 16.676 24.684 1.00 71.44 92 GLU A CA 1
ATOM 739 C C . GLU A 1 92 ? 3.555 17.796 24.864 1.00 71.44 92 GLU A C 1
ATOM 741 O O . GLU A 1 92 ? 3.846 18.770 25.551 1.00 71.44 92 GLU A O 1
ATOM 746 N N . LYS A 1 93 ? 2.323 17.633 24.356 1.00 74.00 93 LYS A N 1
ATOM 747 C CA . LYS A 1 93 ? 1.242 18.625 24.535 1.00 74.00 93 LYS A CA 1
ATOM 748 C C . LYS A 1 93 ? 0.831 18.840 25.995 1.00 74.00 93 LYS A C 1
ATOM 750 O O . LYS A 1 93 ? 0.403 19.935 26.346 1.00 74.00 93 LYS A O 1
ATOM 755 N N . GLU A 1 94 ? 0.968 17.827 26.848 1.00 67.69 94 GLU A N 1
ATOM 756 C CA . GLU A 1 94 ? 0.746 17.951 28.295 1.00 67.69 94 GLU A CA 1
ATOM 757 C C . GLU A 1 94 ? 1.928 18.627 29.024 1.00 67.69 94 GLU A C 1
ATOM 759 O O . GLU A 1 94 ? 1.728 19.230 30.079 1.00 67.69 94 GLU A O 1
ATOM 764 N N . ALA A 1 95 ? 3.143 18.579 28.463 1.00 66.75 95 ALA A N 1
ATOM 765 C CA . ALA A 1 95 ? 4.335 19.233 29.011 1.00 66.75 95 ALA A CA 1
ATOM 766 C C . ALA A 1 95 ? 4.514 20.689 28.531 1.00 66.75 95 ALA A C 1
ATOM 768 O O . ALA A 1 95 ? 4.958 21.540 29.304 1.00 66.75 95 ALA A O 1
ATOM 769 N N . SER A 1 96 ? 4.162 20.994 27.278 1.00 55.62 96 SER A N 1
ATOM 770 C CA . SER A 1 96 ? 4.173 22.343 26.701 1.00 55.62 96 SER A CA 1
ATOM 771 C C . SER A 1 96 ? 2.746 22.886 26.597 1.00 55.62 96 SER A C 1
ATOM 773 O O . SER A 1 96 ? 2.086 22.734 25.568 1.00 55.62 96 SER A O 1
ATOM 775 N N . GLY A 1 97 ? 2.270 23.501 27.682 1.00 48.22 97 GLY A N 1
ATOM 776 C CA . GLY A 1 97 ? 0.910 24.033 27.768 1.00 48.22 97 GLY A CA 1
ATOM 777 C C . GLY A 1 97 ? 0.561 24.990 26.622 1.00 48.22 97 GLY A C 1
ATOM 778 O O . GLY A 1 97 ? 1.212 26.017 26.459 1.00 48.22 97 GLY A O 1
ATOM 779 N N . ASP A 1 98 ? -0.480 24.620 25.876 1.00 47.62 98 ASP A N 1
ATOM 780 C CA . ASP A 1 98 ? -1.175 25.387 24.832 1.00 47.62 98 ASP A CA 1
ATOM 781 C C . ASP A 1 98 ? -0.285 26.166 23.842 1.00 47.62 98 ASP A C 1
ATOM 783 O O . ASP A 1 98 ? -0.263 27.396 23.795 1.00 47.62 98 ASP A O 1
ATOM 787 N N . ALA A 1 99 ? 0.421 25.418 22.990 1.00 38.47 99 ALA A N 1
ATOM 788 C CA . ALA A 1 99 ? 0.895 25.913 21.702 1.00 38.47 99 ALA A CA 1
ATOM 789 C C . ALA A 1 99 ? 0.375 24.994 20.586 1.00 38.47 99 ALA A C 1
ATOM 791 O O . ALA A 1 99 ? 0.678 23.796 20.557 1.00 38.47 99 ALA A O 1
ATOM 792 N N . ASP A 1 100 ? -0.417 25.548 19.667 1.00 41.09 100 ASP A N 1
ATOM 793 C CA . ASP A 1 100 ? -0.954 24.808 18.525 1.00 41.09 100 ASP A CA 1
ATOM 794 C C . ASP A 1 100 ? 0.152 24.506 17.504 1.00 41.09 100 ASP A C 1
ATOM 796 O O . ASP A 1 100 ? 0.522 25.339 16.676 1.00 41.09 100 ASP A O 1
ATOM 800 N N . ILE A 1 101 ? 0.710 23.298 17.595 1.00 37.06 101 ILE A N 1
ATOM 801 C CA . ILE A 1 101 ? 1.655 22.757 16.619 1.00 37.06 101 ILE A CA 1
ATOM 802 C C . ILE A 1 101 ? 0.968 21.604 15.880 1.00 37.06 101 ILE A C 1
ATOM 804 O O . ILE A 1 101 ? 0.944 20.455 16.341 1.00 37.06 101 ILE A O 1
ATOM 808 N N . THR A 1 102 ? 0.407 21.903 14.708 1.00 31.36 102 THR A N 1
ATOM 809 C CA . THR A 1 102 ? -0.003 20.896 13.720 1.00 31.36 102 THR A CA 1
ATOM 810 C C . THR A 1 102 ? 1.226 20.224 13.114 1.00 31.36 102 THR A C 1
ATOM 812 O O . THR A 1 102 ? 1.761 20.671 12.102 1.00 31.36 102 THR A O 1
ATOM 815 N N . PHE A 1 103 ? 1.659 19.118 13.716 1.00 37.00 103 PHE A N 1
ATOM 816 C CA . PHE A 1 103 ? 2.593 18.194 13.075 1.00 37.00 103 PHE A CA 1
ATOM 817 C C . PHE A 1 103 ? 1.914 17.503 11.882 1.00 37.00 103 PHE A C 1
ATOM 819 O O . PHE A 1 103 ? 0.939 16.768 12.059 1.00 37.00 103 PHE A O 1
ATOM 826 N N . GLU A 1 104 ? 2.440 17.709 10.669 1.00 36.50 104 GLU A N 1
ATOM 827 C CA . GLU A 1 104 ? 2.078 16.879 9.514 1.00 36.50 104 GLU A CA 1
ATOM 828 C C . GLU A 1 104 ? 2.497 15.419 9.787 1.00 36.50 104 GLU A C 1
ATOM 830 O O . GLU A 1 104 ? 3.639 15.141 10.151 1.00 36.50 104 GLU A O 1
ATOM 835 N N . ASP A 1 105 ? 1.565 14.474 9.618 1.00 38.94 105 ASP A N 1
ATOM 836 C CA . ASP A 1 105 ? 1.779 13.034 9.837 1.00 38.94 105 ASP A CA 1
ATOM 837 C C . ASP A 1 105 ? 2.678 12.446 8.726 1.00 38.94 105 ASP A C 1
ATOM 839 O O . ASP A 1 105 ? 2.176 11.833 7.776 1.00 38.94 105 ASP A O 1
ATOM 843 N N . ASP A 1 106 ? 4.008 12.617 8.831 1.00 40.31 106 ASP A N 1
ATOM 844 C CA . ASP A 1 106 ? 4.989 11.860 8.030 1.00 40.31 106 ASP A CA 1
ATOM 845 C C . ASP A 1 106 ? 5.008 10.392 8.493 1.00 40.31 106 ASP A C 1
ATOM 847 O O . ASP A 1 106 ? 5.873 9.889 9.217 1.00 40.31 106 ASP A O 1
ATOM 851 N N . SER A 1 107 ? 3.951 9.680 8.117 1.00 47.19 107 SER A N 1
ATOM 852 C CA . SER A 1 107 ? 3.720 8.286 8.486 1.00 47.19 107 SER A CA 1
ATOM 853 C C . SER A 1 107 ? 4.454 7.275 7.600 1.00 47.19 107 SER A C 1
ATOM 855 O O . SER A 1 107 ? 4.196 6.075 7.705 1.00 47.19 107 SER A O 1
ATOM 857 N N . SER A 1 108 ? 5.366 7.738 6.745 1.00 40.94 108 SER A N 1
ATOM 858 C CA . SER A 1 108 ? 6.098 6.924 5.766 1.00 40.94 108 SER A CA 1
ATOM 859 C C . SER A 1 108 ? 7.413 6.342 6.294 1.00 40.94 108 SER A C 1
ATOM 861 O O . SER A 1 108 ? 7.874 5.319 5.789 1.00 40.94 108 SER A O 1
ATOM 863 N N . ASP A 1 109 ? 8.024 6.988 7.290 1.00 41.09 109 ASP A N 1
ATOM 864 C CA . ASP A 1 109 ? 9.438 6.786 7.649 1.00 41.09 109 ASP A CA 1
ATOM 865 C C . ASP A 1 109 ? 9.729 5.539 8.508 1.00 41.09 109 ASP A C 1
ATOM 867 O O . ASP A 1 109 ? 10.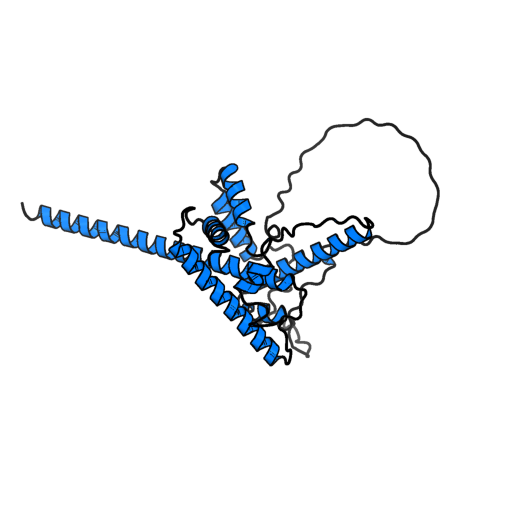872 5.135 8.689 1.00 41.09 109 ASP A O 1
ATOM 871 N N . ALA A 1 110 ? 8.683 4.855 8.976 1.00 38.81 110 ALA A N 1
ATOM 872 C CA . ALA A 1 110 ? 8.722 3.733 9.923 1.00 38.81 110 ALA A CA 1
ATOM 873 C C . ALA A 1 110 ? 9.511 2.468 9.483 1.00 38.81 110 ALA A C 1
ATOM 875 O O . ALA A 1 110 ? 9.427 1.436 10.148 1.00 38.81 110 ALA A O 1
ATOM 876 N N . LEU A 1 111 ? 10.206 2.486 8.336 1.00 37.66 111 LEU A N 1
ATOM 877 C CA . LEU A 1 111 ? 10.836 1.318 7.700 1.00 37.66 111 LEU A CA 1
ATOM 878 C C . LEU A 1 111 ? 12.198 1.617 7.027 1.00 37.66 111 LEU A C 1
ATOM 880 O O . LEU A 1 111 ? 12.627 0.844 6.158 1.00 37.66 111 LEU A O 1
ATOM 884 N N . ALA A 1 112 ? 12.872 2.712 7.390 1.00 33.66 112 ALA A N 1
ATOM 885 C CA . ALA A 1 112 ? 14.301 2.908 7.125 1.00 33.66 112 ALA A CA 1
ATOM 886 C C . ALA A 1 112 ? 15.137 2.351 8.302 1.00 33.66 112 ALA A C 1
ATOM 888 O O . ALA A 1 112 ? 14.698 2.463 9.447 1.00 33.66 112 ALA A O 1
ATOM 889 N N . PRO A 1 113 ? 16.293 1.702 8.062 1.00 30.88 113 PRO A N 1
ATOM 890 C CA . PRO A 1 113 ? 17.205 1.329 9.141 1.00 30.88 113 PRO A CA 1
ATOM 891 C C . PRO A 1 113 ? 17.882 2.579 9.718 1.00 30.88 113 PRO A C 1
ATOM 893 O O . PRO A 1 113 ? 18.228 3.497 8.976 1.00 30.88 113 PRO A O 1
ATOM 896 N N . SER A 1 114 ? 18.101 2.592 11.031 1.00 31.52 114 SER A N 1
ATOM 897 C CA . SER A 1 114 ? 18.939 3.587 11.695 1.00 31.52 114 SER A CA 1
ATOM 898 C C . SER A 1 114 ? 20.384 3.456 11.214 1.00 31.52 114 SER A C 1
ATOM 900 O O . SER A 1 114 ? 21.020 2.423 11.423 1.00 31.52 114 SER A O 1
ATOM 902 N N . SER A 1 115 ? 20.905 4.498 10.570 1.00 26.97 115 SER A N 1
ATOM 903 C CA . SER A 1 115 ? 22.341 4.664 10.375 1.00 26.97 115 SER A CA 1
ATOM 904 C C . SER A 1 115 ? 22.919 5.358 11.604 1.00 26.97 115 SER A C 1
ATOM 906 O O . SER A 1 115 ? 22.851 6.583 11.707 1.00 26.97 115 SER A O 1
ATOM 908 N N . ASP A 1 116 ? 23.472 4.579 12.530 1.00 27.27 116 ASP A N 1
ATOM 909 C CA . ASP A 1 116 ? 24.322 5.127 13.583 1.00 27.27 116 ASP A CA 1
ATOM 910 C C . ASP A 1 116 ? 25.587 5.706 12.935 1.00 27.27 116 ASP A C 1
ATOM 912 O O . ASP A 1 116 ? 26.318 5.009 12.226 1.00 27.27 116 ASP A O 1
ATOM 916 N N . SER A 1 117 ? 25.833 6.996 13.153 1.00 28.95 117 SER A N 1
ATOM 917 C CA . SER A 1 117 ? 27.056 7.672 12.725 1.00 28.95 117 SER A CA 1
ATOM 918 C C . SER A 1 117 ? 27.597 8.522 13.869 1.00 28.95 117 SER A C 1
ATOM 920 O O . SER A 1 117 ? 27.278 9.708 13.986 1.00 28.95 117 SER A O 1
ATOM 922 N N . ASP A 1 118 ? 28.417 7.897 14.711 1.00 25.86 118 ASP A N 1
ATOM 923 C CA . ASP A 1 118 ? 29.278 8.598 15.660 1.00 25.86 118 ASP A CA 1
ATOM 924 C C . ASP A 1 118 ? 30.277 9.495 14.912 1.00 25.86 118 ASP A C 1
ATOM 926 O O . ASP A 1 118 ? 30.952 9.060 13.975 1.00 25.86 118 ASP A O 1
ATOM 930 N N . SER A 1 119 ? 30.432 10.738 15.369 1.00 28.62 119 SER A N 1
ATOM 931 C CA . SER A 1 119 ? 31.614 11.555 15.076 1.00 28.62 119 SER A CA 1
ATOM 932 C C . SER A 1 119 ? 31.891 12.516 16.233 1.00 28.62 119 SER A C 1
ATOM 934 O O . SER A 1 119 ? 30.963 13.047 16.841 1.00 28.62 119 SER A O 1
ATOM 936 N N . ASP A 1 120 ? 33.171 12.683 16.555 1.00 23.09 120 ASP A N 1
ATOM 937 C CA . ASP A 1 120 ? 33.666 13.019 17.893 1.00 23.09 120 ASP A CA 1
ATOM 938 C C . ASP A 1 120 ? 34.208 14.465 18.035 1.00 23.09 120 ASP A C 1
ATOM 940 O O . ASP A 1 120 ? 34.733 15.043 17.088 1.00 23.09 120 ASP A O 1
ATOM 944 N N . SER A 1 121 ? 34.101 14.993 19.262 1.00 27.02 121 SER A N 1
ATOM 945 C CA . SER A 1 121 ? 34.884 16.058 19.928 1.00 27.02 121 SER A CA 1
ATOM 946 C C . SER A 1 121 ? 35.200 17.417 19.262 1.00 27.02 121 SER A C 1
ATOM 948 O O . SER A 1 121 ? 35.958 17.524 18.302 1.00 27.02 121 SER A O 1
ATOM 950 N N . SER A 1 122 ? 34.849 18.509 19.968 1.00 26.30 122 SER A N 1
ATOM 951 C CA . SER A 1 122 ? 35.865 19.436 20.539 1.00 26.30 122 SER A CA 1
ATOM 952 C C . SER A 1 122 ? 35.323 20.458 21.575 1.00 26.30 122 SER A C 1
ATOM 954 O O . SER A 1 122 ? 34.388 21.208 21.325 1.00 26.30 122 SER A O 1
ATOM 956 N N . ASP A 1 123 ? 35.964 20.431 22.750 1.00 27.31 123 ASP A N 1
ATOM 957 C CA . ASP A 1 123 ? 36.190 21.403 23.848 1.00 27.31 123 ASP A CA 1
ATOM 958 C C . ASP A 1 123 ? 35.297 22.616 24.244 1.00 27.31 123 ASP A C 1
ATOM 960 O O . ASP A 1 123 ? 34.699 23.345 23.459 1.00 27.31 123 ASP A O 1
ATOM 964 N N . LYS A 1 124 ? 35.330 22.884 25.568 1.00 28.77 124 LYS A N 1
ATOM 965 C CA . LYS A 1 124 ? 34.761 24.040 26.315 1.00 28.77 124 LYS A CA 1
ATOM 966 C C . LYS A 1 124 ? 35.893 24.986 26.793 1.00 28.77 124 LYS A C 1
ATOM 968 O O . LYS A 1 124 ? 37.050 24.577 26.746 1.00 28.77 124 LYS A O 1
ATOM 973 N N . PRO A 1 125 ? 35.618 26.198 27.343 1.00 30.92 125 PRO A N 1
ATOM 974 C CA . PRO A 1 125 ? 35.357 26.338 28.801 1.00 30.92 125 PRO A CA 1
ATOM 975 C C . PRO A 1 125 ? 34.345 27.466 29.175 1.00 30.92 125 PRO A C 1
ATOM 977 O O . PRO A 1 125 ? 34.434 28.590 28.705 1.00 30.92 125 PRO A O 1
ATOM 980 N N . ASN A 1 126 ? 33.284 27.200 29.951 1.00 25.36 126 ASN A N 1
ATOM 981 C CA . ASN A 1 126 ? 33.213 27.189 31.432 1.00 25.36 126 ASN A CA 1
ATOM 982 C C . ASN A 1 126 ? 33.118 28.572 32.140 1.00 25.36 126 ASN A C 1
ATOM 984 O O . ASN A 1 126 ? 34.097 29.312 32.192 1.00 25.36 126 ASN A O 1
ATOM 988 N N . LYS A 1 127 ? 32.000 28.834 32.847 1.00 25.55 127 LYS A N 1
ATOM 989 C CA . LYS A 1 127 ? 31.997 29.593 34.118 1.00 25.55 127 LYS A CA 1
ATOM 990 C C . LYS A 1 127 ? 30.835 29.176 35.035 1.00 25.55 127 LYS A C 1
ATOM 992 O O . LYS A 1 127 ? 29.736 28.883 34.577 1.00 25.55 127 LYS A O 1
ATOM 997 N N . THR A 1 128 ? 31.107 29.140 36.336 1.00 22.42 128 THR A N 1
ATOM 998 C CA . THR A 1 128 ? 30.285 28.572 37.417 1.00 22.42 128 THR A CA 1
ATOM 999 C C . THR A 1 128 ? 29.590 29.632 38.282 1.00 22.42 128 THR A C 1
ATOM 1001 O O . THR A 1 128 ? 30.159 30.705 38.456 1.00 22.42 128 THR A O 1
ATOM 1004 N N . THR A 1 129 ? 28.458 29.275 38.926 1.00 25.97 129 THR A N 1
ATOM 1005 C CA . THR A 1 129 ? 28.181 29.535 40.370 1.00 25.97 129 THR A CA 1
ATOM 1006 C C . THR A 1 129 ? 26.929 28.807 40.926 1.00 25.97 129 THR A C 1
ATOM 1008 O O . THR A 1 129 ? 25.795 29.159 40.635 1.00 25.97 129 THR A O 1
ATOM 1011 N N . THR A 1 130 ? 27.168 27.821 41.806 1.00 23.72 130 THR A N 1
ATOM 1012 C CA . THR A 1 130 ? 26.484 27.506 43.101 1.00 23.72 130 THR A CA 1
ATOM 1013 C C . THR A 1 130 ? 25.262 28.348 43.553 1.00 23.72 130 THR A C 1
ATOM 1015 O O . THR A 1 130 ? 25.340 29.568 43.496 1.00 23.72 130 THR A O 1
ATOM 1018 N N . LYS A 1 131 ? 24.191 27.820 44.198 1.00 27.11 131 LYS A N 1
ATOM 1019 C CA . LYS A 1 131 ? 24.113 26.917 45.397 1.00 27.11 131 LYS A CA 1
ATOM 1020 C C . LYS A 1 131 ? 22.668 26.309 45.602 1.00 27.11 131 LYS A C 1
ATOM 1022 O O . LYS A 1 131 ? 21.783 26.655 44.829 1.00 27.11 131 LYS A O 1
ATOM 1027 N N . PRO A 1 132 ? 22.400 25.407 46.589 1.00 30.58 132 PRO A N 1
ATOM 1028 C CA . PRO A 1 132 ? 21.288 24.423 46.555 1.00 30.58 132 PRO A CA 1
ATOM 1029 C C . PRO A 1 132 ? 20.121 24.631 47.557 1.00 30.58 132 PRO A C 1
ATOM 1031 O O . PRO A 1 132 ? 20.269 25.359 48.538 1.00 30.58 132 PRO A O 1
ATOM 1034 N N . ARG A 1 133 ? 19.023 23.849 47.426 1.00 25.22 133 ARG A N 1
ATOM 1035 C CA . ARG A 1 133 ? 18.086 23.548 48.540 1.00 25.22 133 ARG A CA 1
ATOM 1036 C C . ARG A 1 133 ? 17.314 22.213 48.401 1.00 25.22 133 ARG A C 1
ATOM 1038 O O . ARG A 1 133 ? 16.938 21.808 47.310 1.00 25.22 133 ARG A O 1
ATOM 1045 N N . LYS A 1 134 ? 17.075 21.561 49.549 1.00 24.09 134 LYS A N 1
ATOM 1046 C CA . LYS A 1 134 ? 16.363 20.276 49.771 1.00 24.09 134 LYS A CA 1
ATOM 1047 C C . LYS A 1 134 ? 14.876 20.486 50.154 1.00 24.09 134 LYS A C 1
ATOM 1049 O O . LYS A 1 134 ? 14.587 21.546 50.705 1.00 24.09 134 LYS A O 1
ATOM 1054 N N . THR A 1 135 ? 13.906 19.558 50.051 1.00 25.27 135 THR A N 1
ATOM 1055 C CA . THR A 1 135 ? 13.695 18.240 49.363 1.00 25.27 135 THR A CA 1
ATOM 1056 C C . THR A 1 135 ? 12.243 17.786 49.641 1.00 25.27 135 THR A C 1
ATOM 1058 O O . THR A 1 135 ? 11.838 17.920 50.796 1.00 25.27 135 THR A O 1
ATOM 1061 N N . LYS A 1 136 ? 11.533 17.123 48.705 1.00 24.81 136 LYS A N 1
ATOM 1062 C CA . LYS A 1 136 ? 10.597 15.991 48.980 1.00 24.81 136 LYS A CA 1
ATOM 1063 C C . LYS A 1 136 ? 10.178 15.253 47.675 1.00 24.81 136 LYS A C 1
ATOM 1065 O O . LYS A 1 136 ? 10.423 15.807 46.609 1.00 24.81 136 LYS A O 1
ATOM 1070 N N . PRO A 1 137 ? 9.671 13.999 47.748 1.00 32.81 137 PRO A N 1
ATOM 1071 C CA . PRO A 1 137 ? 9.547 13.079 46.605 1.00 32.81 137 PRO A CA 1
ATOM 1072 C C . PRO A 1 137 ? 8.177 13.130 45.898 1.00 32.81 137 PRO A C 1
ATOM 1074 O O . PRO A 1 137 ? 7.286 13.849 46.339 1.00 32.81 137 PRO A O 1
ATOM 1077 N N . THR A 1 138 ? 8.012 12.271 44.877 1.00 24.86 138 THR A N 1
ATOM 1078 C CA . THR A 1 138 ? 6.945 12.232 43.844 1.00 24.86 138 THR A CA 1
ATOM 1079 C C . THR A 1 138 ? 7.073 13.385 42.834 1.00 24.86 138 THR A C 1
ATOM 1081 O O . THR A 1 138 ? 7.342 14.509 43.234 1.00 24.86 138 THR A O 1
ATOM 1084 N N . THR A 1 139 ? 7.000 13.173 41.516 1.00 24.03 139 THR A N 1
ATOM 1085 C CA . THR A 1 139 ? 6.436 12.048 40.735 1.00 24.03 139 THR A CA 1
ATOM 1086 C C . THR A 1 139 ? 7.468 11.448 39.766 1.00 24.03 139 THR A C 1
ATOM 1088 O O . THR A 1 139 ? 8.305 12.165 39.228 1.00 24.03 139 THR A O 1
ATOM 1091 N N . THR A 1 140 ? 7.414 10.135 39.516 1.00 25.16 140 THR A N 1
ATOM 1092 C CA . THR A 1 140 ? 8.290 9.472 38.532 1.00 25.16 140 THR A CA 1
ATOM 1093 C C . THR A 1 140 ? 7.829 9.800 37.114 1.00 25.16 140 THR A C 1
ATOM 1095 O O . THR A 1 140 ? 6.771 9.330 36.701 1.00 25.16 140 THR A O 1
ATOM 1098 N N . THR A 1 141 ? 8.622 10.556 36.353 1.00 29.41 141 THR A N 1
ATOM 1099 C CA . THR A 1 141 ? 8.416 10.714 34.906 1.00 29.41 141 THR A CA 1
ATOM 1100 C C . THR A 1 141 ? 8.741 9.388 34.220 1.00 29.41 141 THR A C 1
ATOM 1102 O O . THR A 1 141 ? 9.902 9.066 33.976 1.00 29.41 141 THR A O 1
ATOM 1105 N N . THR A 1 142 ? 7.721 8.571 33.969 1.00 32.66 142 THR A N 1
ATOM 1106 C CA . THR A 1 142 ? 7.858 7.277 33.297 1.00 32.66 142 THR A CA 1
ATOM 1107 C C . THR A 1 142 ? 8.021 7.482 31.794 1.00 32.66 142 THR A C 1
ATOM 1109 O O . THR A 1 142 ? 7.052 7.493 31.036 1.00 32.66 142 THR A O 1
ATOM 1112 N N . THR A 1 143 ? 9.274 7.635 31.355 1.00 34.47 143 THR A N 1
ATOM 1113 C CA . THR A 1 143 ? 9.652 7.570 29.937 1.00 34.47 143 THR A CA 1
ATOM 1114 C C . THR A 1 143 ? 9.172 6.236 29.369 1.00 34.47 143 THR A C 1
ATOM 1116 O O . THR A 1 143 ? 9.779 5.201 29.627 1.00 34.47 143 THR A O 1
ATOM 1119 N N . THR A 1 144 ? 8.048 6.249 28.651 1.00 41.50 144 THR A N 1
ATOM 1120 C CA . THR A 1 144 ? 7.414 5.028 28.138 1.00 41.50 144 THR A CA 1
ATOM 1121 C C . THR A 1 144 ? 8.295 4.450 27.037 1.00 41.50 144 THR A C 1
ATOM 1123 O O . THR A 1 144 ? 8.437 5.035 25.963 1.00 41.50 144 THR A O 1
ATOM 1126 N N . THR A 1 145 ? 8.922 3.315 27.319 1.00 46.50 145 THR A N 1
ATOM 1127 C CA . THR A 1 145 ? 9.827 2.630 26.399 1.00 46.50 145 THR A CA 1
ATOM 1128 C C . THR A 1 145 ? 9.040 1.817 25.371 1.00 46.50 145 THR A C 1
ATOM 1130 O O . THR A 1 145 ? 7.876 1.469 25.571 1.00 46.50 145 THR A O 1
ATOM 1133 N N . ILE A 1 146 ? 9.673 1.476 24.244 1.00 49.69 146 ILE A N 1
ATOM 1134 C CA . ILE A 1 146 ? 9.032 0.713 23.154 1.00 49.69 146 ILE A CA 1
ATOM 1135 C C . ILE A 1 146 ? 8.501 -0.652 23.646 1.00 49.69 146 ILE A C 1
ATOM 1137 O O . ILE A 1 146 ? 7.513 -1.163 23.108 1.00 49.69 146 ILE A O 1
ATOM 1141 N N . SER A 1 147 ? 9.122 -1.219 24.683 1.00 55.44 147 SER A N 1
ATOM 1142 C CA . SER A 1 147 ? 8.722 -2.438 25.402 1.00 55.44 147 SER A CA 1
ATOM 1143 C C . SER A 1 147 ? 7.392 -2.333 26.156 1.00 55.44 147 SER A C 1
ATOM 1145 O O . SER A 1 147 ? 6.710 -3.345 26.291 1.00 55.44 147 SER A O 1
ATOM 1147 N N . ASP A 1 148 ? 6.994 -1.141 26.608 1.00 50.97 148 ASP A N 1
ATOM 1148 C CA . ASP A 1 148 ? 5.853 -0.964 27.524 1.00 50.97 148 ASP A CA 1
ATOM 1149 C C . ASP A 1 148 ? 4.489 -0.989 26.812 1.00 50.97 148 ASP A C 1
ATOM 1151 O O . ASP A 1 148 ? 3.437 -1.105 27.445 1.00 50.97 148 ASP A O 1
ATOM 1155 N N . ILE A 1 149 ? 4.479 -0.890 25.478 1.00 54.75 149 ILE A N 1
ATOM 1156 C CA . ILE A 1 149 ? 3.255 -0.973 24.676 1.00 54.75 149 ILE A CA 1
ATOM 1157 C C . ILE A 1 149 ? 3.031 -2.433 24.260 1.00 54.75 149 ILE A C 1
ATOM 1159 O O . ILE A 1 149 ? 3.813 -2.956 23.459 1.00 54.75 149 ILE A O 1
ATOM 1163 N N . PRO A 1 150 ? 1.953 -3.089 24.741 1.00 56.12 150 PRO A N 1
ATOM 1164 C CA . PRO A 1 150 ? 1.714 -4.495 24.452 1.00 56.12 150 PRO A CA 1
ATOM 1165 C C . PRO A 1 150 ? 1.531 -4.718 22.943 1.00 56.12 150 PRO A C 1
ATOM 1167 O O . PRO A 1 150 ? 0.883 -3.898 22.275 1.00 56.12 150 PRO A O 1
ATOM 1170 N N . PRO A 1 151 ? 2.073 -5.821 22.390 1.00 60.50 151 PRO A N 1
ATOM 1171 C CA . PRO A 1 151 ? 1.915 -6.148 20.980 1.00 60.50 151 PRO A CA 1
ATOM 1172 C C . PRO A 1 151 ? 0.431 -6.288 20.631 1.00 60.50 151 PRO A C 1
ATOM 1174 O O . PRO A 1 151 ? -0.376 -6.735 21.449 1.00 60.50 151 PRO A O 1
ATOM 1177 N N . LEU A 1 152 ? 0.058 -5.907 19.405 1.00 64.81 152 LEU A N 1
ATOM 1178 C CA . LEU A 1 152 ? -1.333 -5.955 18.954 1.00 64.81 152 LEU A CA 1
ATOM 1179 C C . LEU A 1 152 ? -1.852 -7.399 19.012 1.00 64.81 152 LEU A C 1
ATOM 1181 O O . LEU A 1 152 ? -1.515 -8.213 18.146 1.00 64.81 152 LEU A O 1
ATOM 1185 N N . SER A 1 153 ? -2.660 -7.708 20.026 1.00 68.25 153 SER A N 1
ATOM 1186 C CA . SER A 1 153 ? -3.304 -9.012 20.168 1.00 68.25 153 SER A CA 1
ATOM 1187 C C . SER A 1 153 ? -4.349 -9.181 19.069 1.00 68.25 153 SER A C 1
ATOM 1189 O O . SER A 1 153 ? -5.266 -8.368 18.941 1.00 68.25 153 SER A O 1
ATOM 1191 N N . LEU A 1 154 ? -4.182 -10.214 18.244 1.00 75.44 154 LEU A N 1
ATOM 1192 C CA . LEU A 1 154 ? -5.133 -10.566 17.194 1.00 75.44 154 LEU A CA 1
ATOM 1193 C C . LEU A 1 154 ? -5.993 -11.731 17.693 1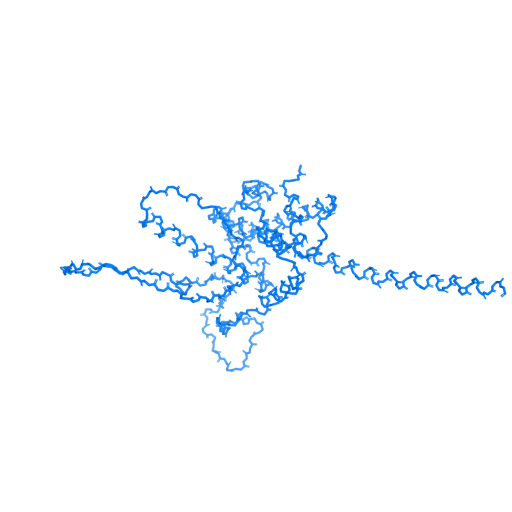.00 75.44 154 LEU A C 1
ATOM 1195 O O . LEU A 1 154 ? -5.427 -12.703 18.194 1.00 75.44 154 LEU A O 1
ATOM 1199 N N . PRO A 1 155 ? -7.325 -11.701 17.508 1.00 72.81 155 PRO A N 1
ATOM 1200 C CA . PRO A 1 155 ? -8.224 -12.705 18.085 1.00 72.81 155 PRO A CA 1
ATOM 1201 C C . PRO A 1 155 ? -8.053 -14.126 17.512 1.00 72.81 155 PRO A C 1
ATOM 1203 O O . PRO A 1 155 ? -8.627 -15.064 18.051 1.00 72.81 155 PRO A O 1
ATOM 1206 N N . TRP A 1 156 ? -7.258 -14.294 16.448 1.00 74.50 156 TRP A N 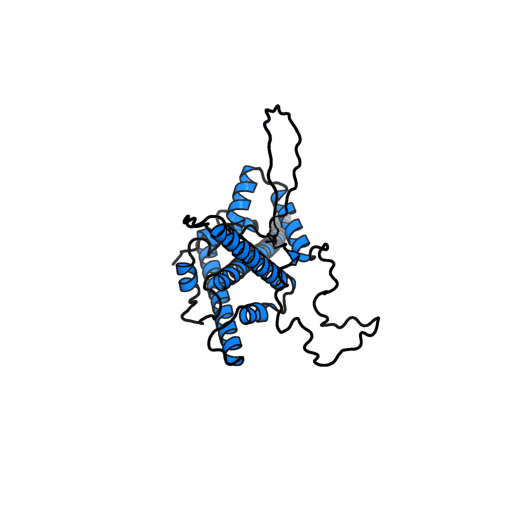1
ATOM 1207 C CA . TRP A 1 156 ? -6.846 -15.588 15.879 1.00 74.50 156 TRP A CA 1
ATOM 1208 C C . TRP A 1 156 ? -5.361 -15.931 16.111 1.00 74.50 156 TRP A C 1
ATOM 1210 O O . TRP A 1 156 ? -4.897 -16.958 15.627 1.00 74.50 156 TRP A O 1
ATOM 1220 N N . SER A 1 157 ? -4.596 -15.066 16.789 1.00 62.81 157 SER A N 1
ATOM 1221 C CA . SER A 1 157 ? -3.169 -15.279 17.093 1.00 62.81 157 SER A CA 1
ATOM 1222 C C . SER A 1 157 ? -2.944 -15.832 18.499 1.00 62.81 157 SER A C 1
ATOM 1224 O O . SER A 1 157 ? -1.887 -16.404 18.753 1.00 62.81 157 SER A O 1
ATOM 1226 N N . THR A 1 158 ? -3.901 -15.660 19.412 1.00 57.59 158 THR A N 1
ATOM 1227 C CA . THR A 1 158 ? -3.965 -16.444 20.647 1.00 57.59 158 THR A CA 1
ATOM 1228 C C . THR A 1 158 ? -4.480 -17.844 20.317 1.00 57.59 158 THR A C 1
ATOM 1230 O O . THR A 1 158 ? -5.496 -17.951 19.623 1.00 57.59 158 THR A O 1
ATOM 1233 N N . PRO A 1 159 ? -3.852 -18.923 20.821 1.00 55.34 159 PRO A N 1
ATOM 1234 C CA . PRO A 1 159 ? -4.442 -20.247 20.716 1.00 55.34 159 PRO A CA 1
ATOM 1235 C C . PRO A 1 159 ? -5.786 -20.236 21.457 1.00 55.34 159 PRO A C 1
ATOM 1237 O O . PRO A 1 159 ? -5.847 -20.028 22.665 1.00 55.34 159 PRO A O 1
ATOM 1240 N N . LEU A 1 160 ? -6.877 -20.455 20.716 1.00 53.28 160 LEU A N 1
ATOM 1241 C CA . LEU A 1 160 ? -8.261 -20.503 21.222 1.00 53.28 160 LEU A CA 1
ATOM 1242 C C . LEU A 1 160 ? -8.536 -21.707 22.148 1.00 53.28 160 LEU A C 1
ATOM 1244 O O . LEU A 1 160 ? -9.677 -21.956 22.537 1.00 53.28 160 LEU A O 1
ATOM 1248 N N . SER A 1 161 ? -7.500 -22.464 22.506 1.00 50.16 161 SER A N 1
ATOM 1249 C CA . SER A 1 161 ? -7.558 -23.555 23.462 1.00 50.16 161 SER A CA 1
ATOM 1250 C C . SER A 1 161 ? -7.843 -23.018 24.866 1.00 50.16 161 SER A C 1
ATOM 1252 O O . SER A 1 161 ? -6.944 -22.639 25.610 1.00 50.16 161 SER A O 1
ATOM 1254 N N . PHE A 1 162 ? -9.118 -23.086 25.249 1.00 55.22 162 PHE A N 1
ATOM 1255 C CA . PHE A 1 162 ? -9.606 -22.938 26.627 1.00 55.22 162 PHE A CA 1
ATOM 1256 C C . PHE A 1 162 ? -9.074 -24.039 27.579 1.00 55.22 162 PHE A C 1
ATOM 1258 O O . PHE A 1 162 ? -9.356 -24.036 28.773 1.00 55.22 162 PHE A O 1
ATOM 1265 N N . PHE A 1 163 ? -8.294 -24.984 27.047 1.00 54.16 163 PHE A N 1
ATOM 1266 C CA . PHE A 1 163 ? -7.588 -26.027 27.777 1.00 54.16 163 PHE A CA 1
ATOM 1267 C C . PHE A 1 163 ? -6.079 -25.759 27.733 1.00 54.16 163 PHE A C 1
ATOM 1269 O O . PHE A 1 163 ? -5.569 -25.413 26.663 1.00 54.16 163 PHE A O 1
ATOM 1276 N N . PRO A 1 164 ? -5.342 -25.964 28.840 1.00 52.38 164 PRO A N 1
ATOM 1277 C CA . PRO A 1 164 ? -3.888 -25.980 28.798 1.00 52.38 164 PRO A CA 1
ATOM 1278 C C . PRO A 1 164 ? -3.437 -27.172 27.947 1.00 52.38 164 PRO A C 1
ATOM 1280 O O . PRO A 1 164 ? -3.545 -28.320 28.374 1.00 52.38 164 PRO A O 1
ATOM 1283 N N . ILE A 1 165 ? -2.956 -26.902 26.733 1.00 54.66 165 ILE A N 1
ATOM 1284 C CA . ILE A 1 165 ? -2.308 -27.913 25.894 1.00 54.66 165 ILE A CA 1
ATOM 1285 C C . ILE A 1 165 ? -0.978 -28.268 26.575 1.00 54.66 165 ILE A C 1
ATOM 1287 O O . ILE A 1 165 ? -0.138 -27.376 26.726 1.00 54.66 165 ILE A O 1
ATOM 1291 N N . PRO A 1 166 ? -0.748 -29.527 26.992 1.00 51.16 166 PRO A N 1
ATOM 1292 C CA . PRO A 1 166 ? 0.560 -29.938 27.472 1.00 51.16 166 PRO A CA 1
ATOM 1293 C C . PRO A 1 166 ? 1.542 -29.852 26.304 1.00 51.16 166 PRO A C 1
ATOM 1295 O O . PRO A 1 166 ? 1.366 -30.532 25.293 1.00 51.16 166 PRO A O 1
ATOM 1298 N N . LEU A 1 167 ? 2.564 -29.006 26.431 1.00 44.53 167 LEU A N 1
ATOM 1299 C CA . LEU A 1 167 ? 3.643 -28.920 25.451 1.00 44.53 167 LEU A CA 1
ATOM 1300 C C . LEU A 1 167 ? 4.417 -30.244 25.452 1.00 44.53 167 LEU A C 1
ATOM 1302 O O . LEU A 1 167 ? 5.264 -30.476 26.315 1.00 44.53 167 LEU A O 1
ATOM 1306 N N . HIS A 1 168 ? 4.124 -31.123 24.492 1.00 50.53 168 HIS A N 1
ATOM 1307 C CA . HIS A 1 168 ? 4.978 -32.275 24.226 1.00 50.53 168 HIS A CA 1
ATOM 1308 C C . HIS A 1 168 ? 6.315 -31.767 23.654 1.00 50.53 168 HIS A C 1
ATOM 1310 O O . HIS A 1 168 ? 6.283 -31.022 22.674 1.00 50.53 168 HIS A O 1
ATOM 1316 N N . PRO A 1 169 ? 7.487 -32.143 24.213 1.00 52.66 169 PRO A N 1
ATOM 1317 C CA . PRO A 1 169 ? 8.758 -31.445 23.951 1.00 52.66 169 PRO A CA 1
ATOM 1318 C C . PRO A 1 169 ? 9.323 -31.464 22.518 1.00 52.66 169 PRO A C 1
ATOM 1320 O O . PRO A 1 169 ? 10.464 -31.047 22.338 1.00 52.66 169 PRO A O 1
ATOM 1323 N 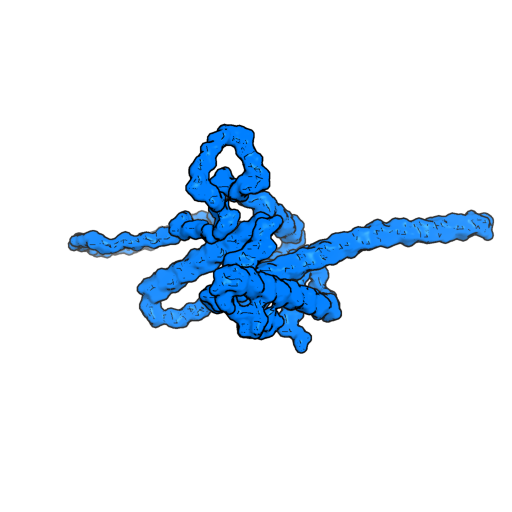N . HIS A 1 170 ? 8.615 -32.007 21.522 1.00 44.19 170 HIS A N 1
ATOM 1324 C CA . HIS A 1 170 ? 9.191 -32.259 20.196 1.00 44.19 170 HIS A CA 1
ATOM 1325 C C . HIS A 1 170 ? 8.208 -32.198 19.005 1.00 44.19 170 HIS A C 1
ATOM 1327 O O . HIS A 1 170 ? 8.577 -32.591 17.897 1.00 44.19 170 HIS A O 1
ATOM 1333 N N . GLU A 1 171 ? 6.975 -31.712 19.191 1.00 40.72 171 GLU A N 1
ATOM 1334 C CA . GLU A 1 171 ? 5.991 -31.602 18.100 1.00 40.72 171 GLU A CA 1
ATOM 1335 C C . GLU A 1 171 ? 5.706 -30.139 17.733 1.00 40.72 171 GLU A C 1
ATOM 1337 O O . GLU A 1 171 ? 4.964 -29.426 18.409 1.00 40.72 171 GLU A O 1
ATOM 1342 N N . THR A 1 172 ? 6.284 -29.689 16.618 1.00 46.62 172 THR A N 1
ATOM 1343 C CA . THR A 1 172 ? 5.962 -28.401 15.998 1.00 46.62 172 THR A CA 1
ATOM 1344 C C . THR A 1 172 ? 4.607 -28.483 15.293 1.00 46.62 172 THR A C 1
ATOM 1346 O O . THR A 1 172 ? 4.460 -29.077 14.225 1.00 46.62 172 THR A O 1
ATOM 1349 N N . HIS A 1 173 ? 3.584 -27.876 15.896 1.00 46.09 173 HIS A N 1
ATOM 1350 C CA . HIS A 1 173 ? 2.240 -27.825 15.321 1.00 46.09 173 HIS A CA 1
ATOM 1351 C C . HIS A 1 173 ? 2.246 -27.067 13.970 1.00 46.09 173 HIS A C 1
ATOM 1353 O O . HIS A 1 173 ? 2.775 -25.956 13.917 1.00 46.09 173 HIS A O 1
ATOM 1359 N N . PRO A 1 174 ? 1.608 -27.572 12.890 1.00 48.09 174 PRO A N 1
ATOM 1360 C CA . PRO A 1 174 ? 1.594 -26.899 11.578 1.00 48.09 174 PRO A CA 1
ATOM 1361 C C . PRO A 1 174 ? 0.928 -25.515 11.565 1.00 48.09 174 PRO A C 1
ATOM 1363 O O . PRO A 1 174 ? 1.100 -24.750 10.620 1.00 48.09 174 PRO A O 1
ATOM 1366 N N . LEU A 1 175 ? 0.147 -25.207 12.605 1.00 46.53 175 LEU A N 1
ATOM 1367 C CA . LEU A 1 175 ? -0.452 -23.897 12.872 1.00 46.53 175 LEU A CA 1
ATOM 1368 C C . LEU A 1 175 ? -0.022 -23.387 14.258 1.00 46.53 175 LEU A C 1
ATOM 1370 O O . LEU A 1 175 ? -0.836 -22.837 15.001 1.00 46.53 175 LEU A O 1
ATOM 1374 N N . ALA A 1 176 ? 1.212 -23.674 14.686 1.00 46.69 176 ALA A N 1
ATOM 1375 C CA . ALA A 1 176 ? 1.795 -23.002 15.843 1.00 46.69 176 ALA A CA 1
ATOM 1376 C C . ALA A 1 176 ? 1.705 -21.476 15.630 1.00 46.69 176 ALA A C 1
ATOM 1378 O O . ALA A 1 176 ? 1.840 -21.020 14.488 1.00 46.69 176 ALA A O 1
ATOM 1379 N N . PRO A 1 177 ? 1.451 -20.672 16.680 1.00 45.19 177 PRO A N 1
ATOM 1380 C CA . PRO A 1 177 ? 1.549 -19.223 16.569 1.00 45.19 177 PRO A CA 1
ATOM 1381 C C . PRO A 1 177 ? 2.901 -18.860 15.959 1.00 45.19 177 PRO A C 1
ATOM 1383 O O . PRO A 1 177 ? 3.912 -19.367 16.435 1.00 45.19 177 PRO A O 1
ATOM 1386 N N . LEU A 1 178 ? 2.892 -18.013 14.921 1.00 49.38 178 LEU A N 1
ATOM 1387 C CA . LEU A 1 178 ? 4.101 -17.518 14.255 1.00 49.38 178 LEU A CA 1
ATOM 1388 C C . LEU A 1 178 ? 5.095 -17.042 15.316 1.00 49.38 178 LEU A C 1
ATOM 1390 O O . LEU A 1 178 ? 4.846 -16.031 15.973 1.00 49.38 178 LEU A O 1
ATOM 1394 N N . ASP A 1 179 ? 6.133 -17.857 15.484 1.00 43.53 179 ASP A N 1
ATOM 1395 C CA . ASP A 1 179 ? 7.172 -17.860 16.506 1.00 43.53 179 ASP A CA 1
ATOM 1396 C C . ASP A 1 179 ? 7.027 -16.815 17.621 1.00 43.53 179 ASP A C 1
ATOM 1398 O O . ASP A 1 179 ? 7.603 -15.728 17.574 1.00 43.53 179 ASP A O 1
ATOM 1402 N N . LEU A 1 180 ? 6.352 -17.216 18.705 1.00 45.78 180 LEU A N 1
ATOM 1403 C CA . LEU A 1 180 ? 6.458 -16.528 20.000 1.00 45.78 180 LEU A CA 1
ATOM 1404 C C . LEU A 1 180 ? 7.889 -16.605 20.587 1.00 45.78 180 LEU A C 1
ATOM 1406 O O . LEU A 1 180 ? 8.193 -15.893 21.538 1.00 45.78 180 LEU A O 1
ATOM 1410 N N . ASP A 1 181 ? 8.735 -17.455 19.991 1.00 40.38 181 ASP A N 1
ATOM 1411 C CA . ASP A 1 181 ? 10.148 -17.702 20.302 1.00 40.38 181 ASP A CA 1
ATOM 1412 C C . ASP A 1 181 ? 11.114 -17.057 19.280 1.00 40.38 181 ASP A C 1
ATOM 1414 O O . ASP A 1 181 ? 12.325 -17.277 19.340 1.00 40.38 181 ASP A O 1
ATOM 1418 N N . THR A 1 182 ? 10.620 -16.235 18.337 1.00 48.44 182 THR A N 1
ATOM 1419 C CA . THR A 1 182 ? 11.517 -15.340 17.588 1.00 48.44 182 THR A CA 1
ATOM 1420 C C . THR A 1 182 ? 12.042 -14.299 18.568 1.00 48.44 182 THR A C 1
ATOM 1422 O O . THR A 1 182 ? 11.318 -13.372 18.937 1.00 48.44 182 THR A O 1
ATOM 1425 N N . ASP A 1 183 ? 13.305 -14.454 18.976 1.00 44.84 183 ASP A N 1
ATOM 1426 C CA . ASP A 1 183 ? 14.063 -13.433 19.702 1.00 44.84 183 ASP A CA 1
ATOM 1427 C C . ASP A 1 183 ? 13.807 -12.070 19.029 1.00 44.84 183 ASP A C 1
ATOM 1429 O O . ASP A 1 183 ? 14.006 -11.972 17.812 1.00 44.84 183 ASP A O 1
ATOM 1433 N N . PRO A 1 184 ? 13.359 -11.027 19.761 1.00 51.16 184 PRO A N 1
ATOM 1434 C CA . PRO A 1 184 ? 13.072 -9.709 19.193 1.00 51.16 184 PRO A CA 1
ATOM 1435 C C . PRO A 1 184 ? 14.272 -9.058 18.481 1.00 51.16 184 PRO A C 1
ATOM 1437 O O . PRO A 1 184 ? 14.075 -8.096 17.734 1.00 51.16 184 PRO A O 1
ATOM 1440 N N . ALA A 1 185 ? 15.495 -9.564 18.679 1.00 47.50 185 ALA A N 1
ATOM 1441 C CA . ALA A 1 185 ? 16.680 -9.187 17.915 1.00 47.50 185 ALA A CA 1
ATOM 1442 C C . ALA A 1 185 ? 16.753 -9.815 16.506 1.00 47.50 185 ALA A C 1
ATOM 1444 O O . ALA A 1 185 ? 17.518 -9.327 15.674 1.00 47.50 185 ALA A O 1
ATOM 1445 N N . THR A 1 186 ? 15.973 -10.857 16.200 1.00 55.62 186 THR A N 1
ATOM 1446 C CA . THR A 1 186 ? 15.967 -11.525 14.889 1.00 55.62 186 THR A CA 1
ATOM 1447 C C . THR A 1 186 ? 15.048 -10.773 13.921 1.00 55.62 186 THR A C 1
ATOM 1449 O O . THR A 1 186 ? 13.823 -10.851 14.039 1.00 55.62 186 THR A O 1
ATOM 1452 N N . PRO A 1 187 ? 15.572 -10.038 12.922 1.00 60.78 187 PRO A N 1
ATOM 1453 C CA . PRO A 1 187 ? 14.713 -9.390 11.945 1.00 60.78 187 PRO A CA 1
ATOM 1454 C C . PRO A 1 187 ? 14.042 -10.451 11.067 1.00 60.78 187 PRO A C 1
ATOM 1456 O O . PRO A 1 187 ? 14.726 -11.236 10.409 1.00 60.78 187 PRO A O 1
ATOM 1459 N N . SER A 1 188 ? 12.708 -10.421 11.009 1.00 67.31 188 SER A N 1
ATOM 1460 C CA . SER A 1 188 ? 11.900 -11.259 10.118 1.00 67.31 188 SER A CA 1
ATOM 1461 C C . SER A 1 188 ? 12.519 -11.377 8.725 1.00 67.31 188 SER A C 1
ATOM 1463 O O . SER A 1 188 ? 12.946 -10.385 8.117 1.00 67.31 188 SER A O 1
ATOM 1465 N N . ALA A 1 189 ? 12.555 -12.604 8.198 1.00 69.81 189 ALA A N 1
ATOM 1466 C CA . ALA A 1 189 ? 13.224 -12.935 6.940 1.00 69.81 189 ALA A CA 1
ATOM 1467 C C . ALA A 1 189 ? 12.765 -12.055 5.760 1.00 69.81 189 ALA A C 1
ATOM 1469 O O . ALA A 1 189 ? 13.512 -11.840 4.802 1.00 69.81 189 ALA A O 1
ATOM 1470 N N . ILE A 1 190 ? 11.556 -11.493 5.837 1.00 67.19 190 ILE A N 1
ATOM 1471 C CA . ILE A 1 190 ? 10.975 -10.656 4.785 1.00 67.19 190 ILE A CA 1
ATOM 1472 C C . ILE A 1 190 ? 11.255 -9.162 5.012 1.00 67.19 190 ILE A C 1
ATOM 1474 O O . ILE A 1 190 ? 11.459 -8.437 4.034 1.00 67.19 190 ILE A O 1
ATOM 1478 N N . LYS A 1 191 ? 11.442 -8.716 6.264 1.00 75.19 191 LYS A N 1
ATOM 1479 C CA . LYS A 1 191 ? 12.094 -7.428 6.571 1.00 75.19 191 LYS A CA 1
ATOM 1480 C C . LYS A 1 191 ? 13.523 -7.411 6.014 1.00 75.19 191 LYS A C 1
ATOM 1482 O O . LYS A 1 191 ? 13.884 -6.455 5.327 1.00 75.19 191 LYS A O 1
ATOM 1487 N N . LEU A 1 192 ? 14.280 -8.498 6.208 1.00 78.94 192 LEU A N 1
ATOM 1488 C CA . LEU A 1 192 ? 15.608 -8.697 5.610 1.00 78.94 192 LEU A CA 1
ATOM 1489 C C . LEU A 1 192 ? 15.571 -8.733 4.076 1.00 78.94 192 LEU A C 1
ATOM 1491 O O . LEU A 1 192 ? 16.378 -8.067 3.433 1.00 78.94 192 LEU A O 1
ATOM 1495 N N . SER A 1 193 ? 14.643 -9.484 3.474 1.00 79.31 193 SER A N 1
ATOM 1496 C CA . SER A 1 193 ? 14.527 -9.583 2.011 1.00 79.31 193 SER A CA 1
ATOM 1497 C C . SER A 1 193 ? 14.227 -8.225 1.365 1.00 79.31 193 SER A C 1
ATOM 1499 O O . SER A 1 193 ? 14.887 -7.836 0.402 1.00 79.31 193 SER A O 1
ATOM 1501 N N . ARG A 1 194 ? 13.303 -7.441 1.942 1.00 79.62 194 ARG A N 1
ATOM 1502 C CA . ARG A 1 194 ? 13.009 -6.080 1.468 1.00 79.62 194 ARG A CA 1
ATOM 1503 C C . ARG A 1 194 ? 14.191 -5.128 1.659 1.00 79.62 194 ARG A C 1
ATOM 1505 O O . ARG A 1 194 ? 14.439 -4.318 0.773 1.00 79.62 194 ARG A O 1
ATOM 1512 N N . LEU A 1 195 ? 14.914 -5.216 2.779 1.00 83.56 195 LEU A N 1
ATOM 1513 C CA . LEU A 1 195 ? 16.114 -4.404 2.997 1.00 83.56 195 LEU A CA 1
ATOM 1514 C C . LEU A 1 195 ? 17.164 -4.703 1.916 1.00 83.56 195 LEU A C 1
ATOM 1516 O O . LEU A 1 195 ? 17.552 -3.796 1.193 1.00 83.56 195 LEU A O 1
ATOM 1520 N N . ARG A 1 196 ? 17.462 -5.985 1.665 1.00 87.12 196 ARG A N 1
ATOM 1521 C CA . ARG A 1 196 ? 18.353 -6.416 0.572 1.00 87.12 196 ARG A CA 1
ATOM 1522 C C . ARG A 1 196 ? 17.901 -5.939 -0.815 1.00 87.12 196 ARG A C 1
ATOM 1524 O O . ARG A 1 196 ? 18.754 -5.584 -1.622 1.00 87.12 196 ARG A O 1
ATOM 1531 N N . LYS A 1 197 ? 16.590 -5.929 -1.110 1.00 84.25 197 LYS A N 1
ATOM 1532 C CA . LYS A 1 197 ? 16.053 -5.364 -2.367 1.00 84.25 197 LYS A CA 1
ATOM 1533 C C . LYS A 1 197 ? 16.345 -3.863 -2.477 1.00 84.25 197 LYS A C 1
ATOM 1535 O O . LYS A 1 197 ? 16.805 -3.426 -3.527 1.00 84.25 197 LYS A O 1
ATOM 1540 N N . ASN A 1 198 ? 16.112 -3.101 -1.405 1.00 86.00 198 ASN A N 1
ATOM 1541 C CA . ASN A 1 198 ? 16.415 -1.669 -1.364 1.00 86.00 198 ASN A CA 1
ATOM 1542 C C . ASN A 1 198 ? 17.915 -1.420 -1.562 1.00 86.00 198 ASN A C 1
ATOM 1544 O O . ASN A 1 198 ? 18.280 -0.667 -2.456 1.00 86.00 198 ASN A O 1
ATOM 1548 N N . ASP A 1 199 ? 18.768 -2.102 -0.794 1.00 89.81 199 ASP A N 1
ATOM 1549 C CA . ASP A 1 199 ? 20.226 -1.947 -0.857 1.00 89.81 199 ASP A CA 1
ATOM 1550 C C . ASP A 1 199 ? 20.766 -2.287 -2.255 1.00 89.81 199 ASP A C 1
ATOM 1552 O O . ASP A 1 199 ? 21.648 -1.610 -2.777 1.00 89.81 199 ASP A O 1
ATOM 1556 N N . ALA A 1 200 ? 20.220 -3.322 -2.905 1.00 87.69 200 ALA A N 1
ATOM 1557 C CA . ALA A 1 200 ? 20.594 -3.695 -4.268 1.00 87.69 200 ALA A CA 1
ATOM 1558 C C . ALA A 1 200 ? 20.205 -2.631 -5.311 1.00 87.69 200 ALA A C 1
ATOM 1560 O O . ALA A 1 200 ? 20.935 -2.451 -6.289 1.00 87.69 200 ALA A O 1
ATOM 1561 N N . LEU A 1 201 ? 19.081 -1.940 -5.101 1.00 84.88 201 LEU A N 1
ATOM 1562 C CA . LEU A 1 201 ? 18.569 -0.883 -5.972 1.00 84.88 201 LEU A CA 1
ATOM 1563 C C . LEU A 1 201 ? 19.342 0.433 -5.770 1.00 84.88 201 LEU A C 1
ATOM 1565 O O . LEU A 1 201 ? 19.740 1.061 -6.750 1.00 84.88 201 LEU A O 1
ATOM 1569 N N . THR A 1 202 ? 19.637 0.812 -4.524 1.00 88.19 202 THR A N 1
ATOM 1570 C CA . THR A 1 202 ? 20.354 2.057 -4.195 1.00 88.19 202 THR A CA 1
ATOM 1571 C C . THR A 1 202 ? 21.869 1.964 -4.388 1.00 88.19 202 THR A C 1
ATOM 1573 O O . THR A 1 202 ? 22.517 2.992 -4.559 1.00 88.19 202 THR A O 1
ATOM 1576 N N . ARG A 1 203 ? 22.457 0.757 -4.464 1.00 89.19 203 ARG A N 1
ATOM 1577 C CA . ARG A 1 203 ? 23.912 0.523 -4.629 1.00 89.19 203 ARG A CA 1
ATOM 1578 C C . ARG A 1 203 ? 24.585 1.280 -5.787 1.00 89.19 203 ARG A C 1
ATOM 1580 O O . ARG A 1 203 ? 25.808 1.409 -5.786 1.00 89.19 203 ARG A O 1
ATOM 1587 N N . ARG A 1 204 ? 23.830 1.701 -6.805 1.00 86.38 204 ARG A N 1
ATOM 1588 C CA . ARG A 1 204 ? 24.341 2.432 -7.982 1.00 86.38 204 ARG A CA 1
ATOM 1589 C C . ARG A 1 204 ? 23.749 3.836 -8.148 1.00 86.38 204 ARG A C 1
ATOM 1591 O O . ARG A 1 204 ? 24.030 4.469 -9.159 1.00 86.38 204 ARG A O 1
ATOM 1598 N N . MET A 1 205 ? 22.930 4.291 -7.204 1.00 90.81 205 MET A N 1
ATOM 1599 C CA . MET A 1 205 ? 22.350 5.633 -7.229 1.00 90.81 205 MET A CA 1
ATOM 1600 C C . MET A 1 205 ? 23.403 6.677 -6.863 1.00 90.81 205 MET A C 1
ATOM 1602 O O . MET A 1 205 ? 24.238 6.447 -5.985 1.00 90.81 205 MET A O 1
ATOM 1606 N N . THR A 1 206 ? 23.353 7.835 -7.518 1.00 94.38 206 THR A N 1
ATOM 1607 C CA . THR A 1 206 ? 24.034 9.030 -7.015 1.00 94.38 206 THR A CA 1
ATOM 1608 C C . THR A 1 206 ? 23.307 9.569 -5.777 1.00 94.38 206 THR A C 1
ATOM 1610 O O . THR A 1 206 ? 22.215 9.122 -5.425 1.00 94.38 206 THR A O 1
ATOM 1613 N N . HIS A 1 207 ? 23.904 10.554 -5.105 1.00 93.06 207 HIS A N 1
ATOM 1614 C CA . HIS A 1 207 ? 23.254 11.250 -3.992 1.00 93.06 207 HIS A CA 1
ATOM 1615 C C . HIS A 1 207 ? 21.926 11.911 -4.414 1.00 93.06 207 HIS A C 1
ATOM 1617 O O . HIS A 1 207 ? 20.954 11.870 -3.665 1.00 93.06 207 HIS A O 1
ATOM 1623 N N . GLU A 1 208 ? 21.870 12.469 -5.626 1.00 93.81 208 GLU A N 1
ATOM 1624 C CA . GLU A 1 208 ? 20.673 13.113 -6.180 1.00 93.81 208 GLU A CA 1
ATOM 1625 C C . GLU A 1 208 ? 19.582 12.077 -6.502 1.00 93.81 208 GLU A C 1
ATOM 1627 O O . GLU A 1 208 ? 18.450 12.220 -6.036 1.00 93.81 208 GLU A O 1
ATOM 1632 N N . ASP A 1 209 ? 19.940 10.975 -7.177 1.00 90.38 209 ASP A N 1
ATOM 1633 C CA . ASP A 1 209 ? 19.009 9.866 -7.461 1.00 90.38 209 ASP A CA 1
ATOM 1634 C C . ASP A 1 209 ? 18.451 9.241 -6.170 1.00 90.38 209 ASP A C 1
ATOM 1636 O O . ASP A 1 209 ? 17.282 8.853 -6.104 1.00 90.38 209 ASP A O 1
ATOM 1640 N N . TYR A 1 210 ? 19.288 9.127 -5.131 1.00 92.12 210 TYR A N 1
ATOM 1641 C CA . TYR A 1 210 ? 18.885 8.567 -3.843 1.00 92.12 210 TYR A CA 1
ATOM 1642 C C . TYR A 1 210 ? 17.869 9.460 -3.122 1.00 92.12 210 TYR A C 1
ATOM 1644 O O . TYR A 1 210 ? 16.911 8.932 -2.555 1.00 92.12 210 TYR A O 1
ATOM 1652 N N . ILE A 1 211 ? 18.034 10.788 -3.171 1.00 92.81 211 ILE A N 1
ATOM 1653 C CA . ILE A 1 211 ? 17.050 11.739 -2.629 1.00 92.81 211 ILE A CA 1
ATOM 1654 C C . ILE A 1 211 ? 15.723 11.618 -3.389 1.00 92.81 211 ILE A C 1
ATOM 1656 O O . ILE A 1 211 ? 14.678 11.459 -2.758 1.00 92.81 211 ILE A O 1
ATOM 1660 N N . GLU A 1 212 ? 15.748 11.598 -4.728 1.00 90.88 212 GLU A N 1
ATOM 1661 C CA . GLU A 1 212 ? 14.523 11.441 -5.528 1.00 90.88 212 GLU A CA 1
ATOM 1662 C C . GLU A 1 212 ? 13.809 10.110 -5.215 1.00 90.88 212 GLU A C 1
ATOM 1664 O O . GLU A 1 212 ? 12.589 10.075 -5.018 1.00 90.88 212 GLU A O 1
ATOM 1669 N N . TRP A 1 213 ? 14.559 9.008 -5.111 1.00 91.00 213 TRP A N 1
ATOM 1670 C CA . TRP A 1 213 ? 14.014 7.702 -4.735 1.00 91.00 213 TRP A CA 1
ATOM 1671 C C . TRP A 1 213 ? 13.445 7.686 -3.313 1.00 91.00 213 TRP A C 1
ATOM 1673 O O . TRP A 1 213 ? 12.355 7.151 -3.098 1.00 91.00 213 TRP A O 1
ATOM 1683 N N . HIS A 1 214 ? 14.147 8.282 -2.348 1.00 91.06 214 HIS A N 1
ATOM 1684 C CA . HIS A 1 214 ? 13.702 8.413 -0.962 1.00 91.06 214 HIS A CA 1
ATOM 1685 C C . HIS A 1 214 ? 12.369 9.173 -0.875 1.00 91.06 214 HIS A C 1
ATOM 1687 O O . HIS A 1 214 ? 11.414 8.677 -0.268 1.00 91.06 214 HIS A O 1
ATOM 1693 N N . ASP A 1 215 ? 12.261 10.320 -1.544 1.00 91.00 215 ASP A N 1
ATOM 1694 C CA . ASP A 1 215 ? 11.069 11.169 -1.496 1.00 91.00 215 ASP A CA 1
ATOM 1695 C C . ASP A 1 215 ? 9.868 10.495 -2.177 1.00 91.00 215 ASP A C 1
ATOM 1697 O O . ASP A 1 215 ? 8.767 10.434 -1.612 1.00 91.00 215 ASP A O 1
ATOM 1701 N N . LYS A 1 216 ? 10.081 9.862 -3.340 1.00 90.94 216 LYS A N 1
ATOM 1702 C CA . LYS A 1 216 ? 9.055 9.037 -4.004 1.00 90.94 216 LYS A CA 1
ATOM 1703 C C . LYS A 1 216 ? 8.650 7.825 -3.157 1.00 90.94 216 LYS A C 1
ATOM 1705 O O . LYS A 1 216 ? 7.466 7.492 -3.084 1.00 90.94 216 LYS A O 1
ATOM 1710 N N . ARG A 1 217 ? 9.586 7.208 -2.425 1.00 88.81 217 ARG A N 1
ATOM 1711 C CA . ARG A 1 217 ? 9.307 6.111 -1.478 1.00 88.81 217 ARG A CA 1
ATOM 1712 C C . ARG A 1 217 ? 8.497 6.573 -0.263 1.00 88.81 217 ARG A C 1
ATOM 1714 O O . ARG A 1 217 ? 7.697 5.781 0.253 1.00 88.81 217 ARG A O 1
ATOM 1721 N N . LYS A 1 218 ? 8.617 7.835 0.161 1.00 86.62 218 LYS A N 1
ATOM 1722 C CA . LYS A 1 218 ? 7.753 8.442 1.194 1.00 86.62 218 LYS A CA 1
ATOM 1723 C C . LYS A 1 218 ? 6.365 8.833 0.667 1.00 86.62 218 LYS A C 1
ATOM 1725 O O . LYS A 1 218 ? 5.382 8.748 1.396 1.00 86.62 218 LYS A O 1
ATOM 1730 N N . SER A 1 219 ? 6.237 9.139 -0.622 1.00 86.00 219 SER A N 1
ATOM 1731 C CA . SER A 1 219 ? 5.010 9.620 -1.274 1.00 86.00 219 SER A CA 1
ATOM 1732 C C . SER A 1 219 ? 3.746 8.758 -1.044 1.00 86.00 219 SER A C 1
ATOM 1734 O O . SER A 1 219 ? 3.535 7.735 -1.697 1.00 86.00 219 SER A O 1
ATOM 1736 N N . SER A 1 220 ? 2.887 9.130 -0.090 1.00 86.62 220 SER A N 1
ATOM 1737 C CA . SER A 1 220 ? 1.653 8.390 0.245 1.00 86.62 220 SER A CA 1
ATOM 1738 C C . SER A 1 220 ? 0.402 8.956 -0.442 1.00 86.62 220 SER A C 1
ATOM 1740 O O . SER A 1 220 ? 0.368 10.114 -0.869 1.00 86.62 220 SER A O 1
ATOM 1742 N N . PHE A 1 221 ? -0.652 8.139 -0.529 1.00 84.00 221 PHE A N 1
ATOM 1743 C CA . PHE A 1 221 ? -1.966 8.552 -1.031 1.00 84.00 221 PHE A CA 1
ATOM 1744 C C . PHE A 1 221 ? -2.743 9.388 0.002 1.00 84.00 221 PHE A C 1
ATOM 1746 O O . PHE A 1 221 ? -3.551 10.234 -0.376 1.00 84.00 221 PHE A O 1
ATOM 1753 N N . THR A 1 222 ? -2.485 9.196 1.302 1.00 82.06 222 THR A N 1
ATOM 1754 C CA . THR A 1 222 ? -3.285 9.790 2.388 1.00 82.06 222 THR A CA 1
ATOM 1755 C C . THR A 1 222 ? -2.700 11.038 3.048 1.00 82.06 222 THR A C 1
ATOM 1757 O O . THR A 1 222 ? -3.496 11.875 3.470 1.00 82.06 222 THR A O 1
ATOM 1760 N N . SER A 1 223 ? -1.371 11.222 3.110 1.00 66.12 223 SER A N 1
ATOM 1761 C CA . SER A 1 223 ? -0.708 12.255 3.949 1.00 66.12 223 SER A CA 1
ATOM 1762 C C . SER A 1 223 ? -1.290 13.676 3.829 1.00 66.12 223 SER A C 1
ATOM 1764 O O . SER A 1 223 ? -1.434 14.352 4.843 1.00 66.12 223 SER A O 1
ATOM 1766 N N . ARG A 1 224 ? -1.708 14.107 2.628 1.00 69.44 224 ARG A N 1
ATOM 1767 C CA . ARG A 1 224 ? -2.313 15.439 2.385 1.00 69.44 224 ARG A CA 1
ATOM 1768 C C . ARG A 1 224 ? -3.703 15.409 1.736 1.00 69.44 224 ARG A C 1
ATOM 1770 O O . ARG A 1 224 ? -4.246 16.451 1.387 1.00 69.44 224 ARG A O 1
ATOM 1777 N N . LYS A 1 225 ? -4.276 14.220 1.519 1.00 78.12 225 LYS A N 1
ATOM 1778 C CA . LYS A 1 225 ? -5.514 14.019 0.736 1.00 78.12 225 LYS A CA 1
ATOM 1779 C C . LYS A 1 225 ? -6.496 13.052 1.416 1.00 78.12 225 LYS A C 1
ATOM 1781 O O . LYS A 1 225 ? -7.225 12.342 0.735 1.00 78.12 225 LYS A O 1
ATOM 1786 N N . LYS A 1 226 ? -6.532 13.015 2.757 1.00 78.81 226 LYS A N 1
ATOM 1787 C CA . LYS A 1 226 ? -7.361 12.074 3.543 1.00 78.81 226 LYS A CA 1
ATOM 1788 C C . LYS A 1 226 ? -8.842 12.063 3.130 1.00 78.81 226 LYS A C 1
ATOM 1790 O O . LYS A 1 226 ? -9.404 10.989 2.947 1.00 78.81 226 LYS A O 1
ATOM 1795 N N . THR A 1 227 ? -9.459 13.231 2.946 1.00 83.00 227 THR A N 1
ATOM 1796 C CA . THR A 1 227 ? -10.865 13.373 2.513 1.00 83.00 227 THR A CA 1
ATOM 1797 C C . THR A 1 227 ? -11.090 12.806 1.113 1.00 83.00 227 THR A C 1
ATOM 1799 O O . THR A 1 227 ? -11.907 11.908 0.942 1.00 83.00 227 THR A O 1
ATOM 1802 N N . LEU A 1 228 ? -10.282 13.242 0.142 1.00 84.06 228 LEU A N 1
ATOM 1803 C CA . LEU A 1 228 ? -10.300 12.734 -1.234 1.00 84.06 228 LEU A CA 1
ATOM 1804 C C . LEU A 1 228 ? -10.016 11.228 -1.307 1.00 84.06 228 LEU A C 1
ATOM 1806 O O . LEU A 1 228 ? -10.544 10.557 -2.183 1.00 84.06 228 LEU A O 1
ATOM 1810 N N . PHE A 1 229 ? -9.188 10.682 -0.412 1.00 85.06 229 PHE A N 1
ATOM 1811 C CA . PHE A 1 229 ? -8.926 9.246 -0.343 1.00 85.06 229 PHE A CA 1
ATOM 1812 C C . PHE A 1 229 ? -10.143 8.480 0.192 1.00 85.06 229 PHE A C 1
ATOM 1814 O O . PHE A 1 229 ? -10.498 7.458 -0.390 1.00 85.06 229 PHE A O 1
ATOM 1821 N N . ARG A 1 230 ? -10.815 8.988 1.241 1.00 86.31 230 ARG A N 1
ATOM 1822 C CA . ARG A 1 230 ? -12.073 8.417 1.766 1.00 86.31 230 ARG A CA 1
ATOM 1823 C C . ARG A 1 230 ? -13.148 8.368 0.681 1.00 86.31 230 ARG A C 1
ATOM 1825 O O . ARG A 1 230 ? -13.695 7.302 0.437 1.00 86.31 230 ARG A O 1
ATOM 1832 N N . GLU A 1 231 ? -13.374 9.481 -0.014 1.00 88.25 231 GLU A N 1
ATOM 1833 C CA . GLU A 1 231 ? -14.303 9.572 -1.150 1.00 88.25 231 GLU A CA 1
ATOM 1834 C C . GLU A 1 231 ? -13.900 8.621 -2.292 1.00 88.25 231 GLU A C 1
ATOM 1836 O O . GLU A 1 231 ? -14.709 7.837 -2.780 1.00 88.25 231 GLU A O 1
ATOM 1841 N N . TRP A 1 232 ? -12.620 8.608 -2.677 1.00 86.88 232 TRP A N 1
ATOM 1842 C CA . TRP A 1 232 ? -12.115 7.767 -3.765 1.00 86.88 232 TRP A CA 1
ATOM 1843 C C . TRP A 1 232 ? -12.338 6.268 -3.521 1.00 86.88 232 TRP A C 1
ATOM 1845 O O . TRP A 1 232 ? -12.749 5.574 -4.454 1.00 86.88 232 TRP A O 1
ATOM 1855 N N . CYS A 1 233 ? -12.141 5.776 -2.292 1.00 86.25 233 CYS A N 1
ATOM 1856 C CA . CYS A 1 233 ? -12.436 4.386 -1.913 1.00 86.25 233 CYS A CA 1
ATOM 1857 C C . CYS A 1 233 ? -13.856 4.156 -1.357 1.00 86.25 233 CYS A C 1
ATOM 1859 O O . CYS A 1 233 ? -14.136 3.064 -0.869 1.00 86.25 233 CYS A O 1
ATOM 1861 N N . LEU A 1 234 ? -14.751 5.151 -1.443 1.00 86.25 234 LEU A N 1
ATOM 1862 C CA . LEU A 1 234 ? -16.137 5.104 -0.949 1.00 86.25 234 LEU A CA 1
ATOM 1863 C C . LEU A 1 234 ? -16.254 4.739 0.553 1.00 86.25 234 LEU A C 1
ATOM 1865 O O . LEU A 1 234 ? -17.248 4.160 1.007 1.00 86.25 234 LEU A O 1
ATOM 1869 N N . LEU A 1 235 ? -15.233 5.081 1.347 1.00 82.06 235 LEU A N 1
ATOM 1870 C CA . LEU A 1 235 ? -15.170 4.804 2.781 1.00 82.06 235 LEU A CA 1
ATOM 1871 C C . LEU A 1 235 ? -16.120 5.735 3.549 1.00 82.06 235 LEU A C 1
ATOM 1873 O O . LEU A 1 235 ? -15.847 6.925 3.723 1.00 82.06 235 LEU A O 1
ATOM 1877 N N . GLY A 1 236 ? -17.215 5.155 4.037 1.00 79.50 236 GLY A N 1
ATOM 1878 C CA . GLY A 1 236 ? -18.366 5.851 4.617 1.00 79.50 236 GLY A CA 1
ATOM 1879 C C . GLY A 1 236 ? -19.679 5.544 3.888 1.00 79.50 236 GLY A C 1
ATOM 1880 O O . GLY A 1 236 ? -20.720 5.517 4.534 1.00 79.50 236 GLY A O 1
ATOM 1881 N N . GLU A 1 237 ? -19.630 5.235 2.588 1.00 80.31 237 GLU A N 1
ATOM 1882 C CA . GLU A 1 237 ? -20.794 4.767 1.813 1.00 80.31 237 GLU A CA 1
ATOM 1883 C C . GLU A 1 237 ? -20.882 3.236 1.809 1.00 80.31 237 GLU A C 1
ATOM 1885 O O . GLU A 1 237 ? -21.928 2.660 2.090 1.00 80.31 237 GLU A O 1
ATOM 1890 N N . VAL A 1 238 ? -19.757 2.573 1.519 1.00 77.81 238 VAL A N 1
ATOM 1891 C CA . VAL A 1 238 ? -19.664 1.108 1.372 1.00 77.81 238 VAL A CA 1
ATOM 1892 C C . VAL A 1 238 ? -19.497 0.398 2.722 1.00 77.81 238 VAL A C 1
ATOM 1894 O O . VAL A 1 238 ? -19.862 -0.766 2.886 1.00 77.81 238 VAL A O 1
ATOM 1897 N N . GLY A 1 239 ? -18.958 1.102 3.715 1.00 71.88 239 GLY A N 1
ATOM 1898 C CA . GLY A 1 239 ? -18.783 0.592 5.067 1.00 71.88 239 GLY A CA 1
ATOM 1899 C C . GLY A 1 239 ? -18.354 1.689 6.032 1.00 71.88 239 GLY A C 1
ATOM 1900 O O . GLY A 1 239 ? -17.446 2.470 5.742 1.00 71.88 239 GLY A O 1
ATOM 1901 N N . ASP A 1 240 ? -19.001 1.727 7.192 1.00 75.94 240 ASP A N 1
ATOM 1902 C CA . ASP A 1 240 ? -18.640 2.586 8.318 1.00 75.94 240 ASP A CA 1
ATOM 1903 C C . ASP A 1 240 ? -17.700 1.818 9.272 1.00 75.94 240 ASP A C 1
ATOM 1905 O O . ASP A 1 240 ? -17.759 0.589 9.380 1.00 75.94 240 ASP A O 1
ATOM 1909 N N . HIS A 1 241 ? -16.808 2.527 9.965 1.00 78.62 241 HIS A N 1
ATOM 1910 C CA . HIS A 1 241 ? -15.747 1.938 10.783 1.00 78.62 241 HIS A CA 1
ATOM 1911 C C . HIS A 1 241 ? -15.800 2.426 12.235 1.00 78.62 241 HIS A C 1
ATOM 1913 O O . HIS A 1 241 ? -16.183 3.553 12.537 1.00 78.62 241 HIS A O 1
ATOM 1919 N N . LYS A 1 242 ? -15.443 1.540 13.171 1.00 67.75 242 LYS A N 1
ATOM 1920 C CA . LYS A 1 242 ? -15.524 1.811 14.619 1.00 67.75 242 LYS A CA 1
ATOM 1921 C C . LYS A 1 242 ? -14.310 2.573 15.170 1.00 67.75 242 LYS A C 1
ATOM 1923 O O . LYS A 1 242 ? -14.363 3.082 16.286 1.00 67.75 242 LYS A O 1
ATOM 1928 N N . VAL A 1 243 ? -13.200 2.577 14.439 1.00 63.25 243 VAL A N 1
ATOM 1929 C CA . VAL A 1 243 ? -11.897 3.071 14.914 1.00 63.25 243 VAL A CA 1
ATOM 1930 C C . VAL A 1 243 ? -11.712 4.549 14.559 1.00 63.25 243 VAL A C 1
ATOM 1932 O O . VAL A 1 243 ? -12.324 5.028 13.612 1.00 63.25 243 VAL A O 1
ATOM 1935 N N . THR A 1 244 ? -10.874 5.260 15.318 1.00 61.00 244 THR A N 1
ATOM 1936 C CA . THR A 1 244 ? -10.455 6.649 15.073 1.00 61.00 244 THR A CA 1
ATOM 1937 C C . THR A 1 244 ? -10.151 6.899 13.593 1.00 61.00 244 THR A C 1
ATOM 1939 O O . THR A 1 244 ? -9.412 6.120 12.984 1.00 61.00 244 THR A O 1
ATOM 1942 N N . GLU A 1 245 ? -10.665 8.008 13.047 1.00 62.44 245 GLU A N 1
ATOM 1943 C CA . GLU A 1 245 ? -10.778 8.277 11.598 1.00 62.44 245 GLU A CA 1
ATOM 1944 C C . GLU A 1 245 ? -9.476 8.188 10.780 1.00 62.44 245 GLU A C 1
ATOM 1946 O O . GLU A 1 245 ? -9.522 8.110 9.555 1.00 62.44 245 GLU A O 1
ATOM 1951 N N . ASP A 1 246 ? -8.317 8.199 11.438 1.00 68.25 246 ASP A N 1
ATOM 1952 C CA . ASP A 1 246 ? -6.995 8.194 10.813 1.00 68.25 246 ASP A CA 1
ATOM 1953 C C . ASP A 1 246 ? -6.329 6.810 10.694 1.00 68.25 246 ASP A C 1
ATOM 1955 O O . ASP A 1 246 ? -5.434 6.636 9.863 1.00 68.25 246 ASP A O 1
ATOM 1959 N N . GLU A 1 247 ? -6.708 5.815 11.505 1.00 82.50 247 GLU A N 1
ATOM 1960 C CA .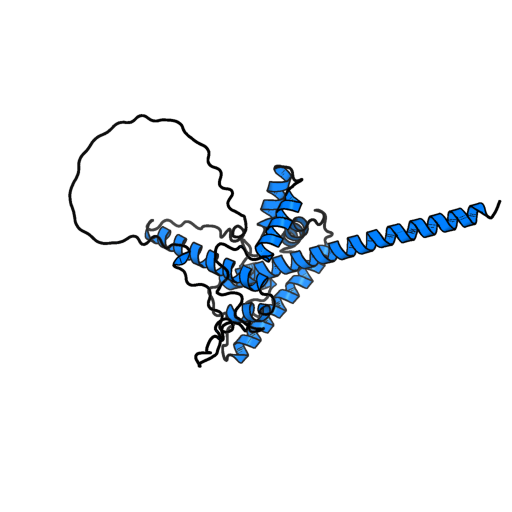 GLU A 1 247 ? -5.995 4.524 11.514 1.00 82.50 247 GLU A CA 1
ATOM 1961 C C . GLU A 1 247 ? -6.360 3.651 10.306 1.00 82.50 247 GLU A C 1
ATOM 1963 O O . GLU A 1 247 ? -5.482 3.058 9.672 1.00 82.50 247 GLU A O 1
ATOM 1968 N N . VAL A 1 248 ? -7.649 3.607 9.948 1.00 86.50 248 VAL A N 1
ATOM 1969 C CA . VAL A 1 248 ? -8.146 2.828 8.803 1.00 86.50 248 VAL A CA 1
ATOM 1970 C C . VAL A 1 248 ? -7.599 3.367 7.471 1.00 86.50 248 VAL A C 1
ATOM 1972 O O . VAL A 1 248 ? -7.023 2.567 6.730 1.00 86.50 248 VAL A O 1
ATOM 1975 N N . PRO A 1 249 ? -7.644 4.682 7.160 1.00 86.31 249 PRO A N 1
ATOM 1976 C CA . PRO A 1 249 ? -6.989 5.218 5.965 1.00 86.31 249 PRO A CA 1
ATOM 1977 C C . PRO A 1 249 ? -5.477 4.955 5.922 1.00 86.31 249 PRO A C 1
ATOM 1979 O O . PRO A 1 249 ? -4.937 4.704 4.846 1.00 86.31 249 PRO A O 1
ATOM 1982 N N . GLY A 1 250 ? -4.786 4.963 7.070 1.00 87.19 250 GLY A N 1
ATOM 1983 C CA . GLY A 1 250 ? -3.363 4.614 7.155 1.00 87.19 250 GLY A CA 1
ATOM 1984 C C . GLY A 1 250 ? -3.071 3.178 6.699 1.00 87.19 250 GLY A C 1
ATOM 1985 O O . GLY A 1 250 ? -2.178 2.959 5.877 1.00 87.19 250 GLY A O 1
ATOM 1986 N N . LEU A 1 251 ? -3.868 2.211 7.166 1.00 89.56 251 LEU A N 1
ATOM 1987 C CA . LEU A 1 251 ? -3.779 0.811 6.734 1.00 89.56 251 LEU A CA 1
ATOM 1988 C C . LEU A 1 251 ? -4.138 0.639 5.253 1.00 89.56 251 LEU A C 1
ATOM 1990 O O . LEU A 1 251 ? -3.384 0.008 4.518 1.00 89.56 251 LEU A O 1
ATOM 1994 N N . LEU A 1 252 ? -5.246 1.229 4.796 1.00 91.06 252 LEU A N 1
ATOM 1995 C CA . LEU A 1 252 ? -5.669 1.146 3.393 1.00 91.06 252 LEU A CA 1
ATOM 1996 C C . LEU A 1 252 ? -4.629 1.762 2.443 1.00 91.06 252 LEU A C 1
ATOM 1998 O O . LEU A 1 252 ? -4.382 1.212 1.375 1.00 91.06 252 LEU A O 1
ATOM 2002 N N . ASN A 1 253 ? -3.952 2.843 2.847 1.00 91.12 253 ASN A N 1
ATOM 2003 C CA . ASN A 1 253 ? -2.824 3.407 2.104 1.00 91.12 253 ASN A CA 1
ATOM 2004 C C . ASN A 1 253 ? -1.645 2.426 1.992 1.00 91.12 253 ASN A C 1
ATOM 2006 O O . ASN A 1 253 ? -1.070 2.307 0.913 1.00 91.12 253 ASN A O 1
ATOM 2010 N N . LEU A 1 254 ? -1.286 1.713 3.068 1.00 90.56 254 LEU A N 1
ATOM 2011 C CA . LEU A 1 254 ? -0.226 0.697 3.005 1.00 90.56 254 LEU A CA 1
ATOM 2012 C C . LEU A 1 254 ? -0.588 -0.436 2.043 1.00 90.56 254 LEU A C 1
ATOM 2014 O O . LEU A 1 254 ? 0.257 -0.846 1.253 1.00 90.56 254 LEU A O 1
ATOM 2018 N N . LEU A 1 255 ? -1.843 -0.895 2.065 1.00 92.38 255 LEU A N 1
ATOM 2019 C CA . LEU A 1 255 ? -2.330 -1.910 1.131 1.00 92.38 255 LEU A CA 1
ATOM 2020 C C . LEU A 1 255 ? -2.327 -1.400 -0.312 1.00 92.38 255 LEU A C 1
ATOM 2022 O O . LEU A 1 255 ? -1.844 -2.107 -1.190 1.00 92.38 255 LEU A O 1
ATOM 2026 N N . ALA A 1 256 ? -2.787 -0.171 -0.560 1.00 93.19 256 ALA A N 1
ATOM 2027 C CA . ALA A 1 256 ? -2.788 0.431 -1.892 1.00 93.19 256 ALA A CA 1
ATOM 2028 C C . ALA A 1 256 ? -1.365 0.552 -2.463 1.00 93.19 256 ALA A C 1
ATOM 2030 O O . ALA A 1 256 ? -1.120 0.133 -3.592 1.00 93.19 256 ALA A O 1
ATOM 2031 N N . VAL A 1 257 ? -0.413 1.050 -1.663 1.00 92.44 257 VAL A N 1
ATOM 2032 C CA . VAL A 1 257 ? 1.012 1.107 -2.030 1.00 92.44 257 VAL A CA 1
ATOM 2033 C C . VAL A 1 257 ? 1.550 -0.288 -2.353 1.00 92.44 257 VAL A C 1
ATOM 2035 O O . VAL A 1 257 ? 2.169 -0.472 -3.394 1.00 92.44 257 VAL A O 1
ATOM 2038 N N . GLU A 1 258 ? 1.270 -1.283 -1.513 1.00 90.94 258 GLU A N 1
ATOM 2039 C CA . GLU A 1 258 ? 1.776 -2.647 -1.697 1.00 90.94 258 GLU A CA 1
ATOM 2040 C C . GLU A 1 258 ? 1.150 -3.374 -2.906 1.00 90.94 258 GLU A C 1
ATOM 2042 O O . GLU A 1 258 ? 1.806 -4.206 -3.536 1.00 90.94 258 GLU A O 1
ATOM 2047 N N . ILE A 1 259 ? -0.101 -3.056 -3.261 1.00 93.56 259 ILE A N 1
ATOM 2048 C CA . ILE A 1 259 ? -0.754 -3.544 -4.486 1.00 93.56 259 ILE A CA 1
ATOM 2049 C C . ILE A 1 259 ? -0.077 -2.932 -5.720 1.00 93.56 259 ILE A C 1
ATOM 2051 O O . ILE A 1 259 ? 0.246 -3.674 -6.645 1.00 93.56 259 ILE A O 1
ATOM 2055 N N . VAL A 1 260 ? 0.198 -1.619 -5.726 1.00 94.31 260 VAL A N 1
ATOM 2056 C CA . VAL A 1 260 ? 0.937 -0.958 -6.822 1.00 94.31 260 VAL A CA 1
ATOM 2057 C C . VAL A 1 260 ? 2.351 -1.526 -6.949 1.00 94.31 260 VAL A C 1
ATOM 2059 O O . VAL A 1 260 ? 2.779 -1.849 -8.058 1.00 94.31 260 VAL A O 1
ATOM 2062 N N . GLU A 1 261 ? 3.058 -1.689 -5.826 1.00 91.38 261 GLU A N 1
ATOM 2063 C CA . GLU A 1 261 ? 4.417 -2.238 -5.793 1.00 91.38 261 GLU A CA 1
ATOM 2064 C C . GLU A 1 261 ? 4.451 -3.657 -6.395 1.00 91.38 261 GLU A C 1
ATOM 2066 O O . GLU A 1 261 ? 5.221 -3.905 -7.324 1.00 91.38 261 GLU A O 1
ATOM 2071 N N . ARG A 1 262 ? 3.559 -4.567 -5.961 1.00 91.94 262 ARG A N 1
ATOM 2072 C CA . ARG A 1 262 ? 3.474 -5.930 -6.527 1.00 91.94 262 ARG A CA 1
ATOM 2073 C C . ARG A 1 262 ? 3.046 -5.957 -7.992 1.00 91.94 262 ARG A C 1
ATOM 2075 O O . ARG A 1 262 ? 3.619 -6.720 -8.763 1.00 91.94 262 ARG A O 1
ATOM 2082 N N . LEU A 1 263 ? 2.047 -5.162 -8.380 1.00 94.19 263 LEU A N 1
ATOM 2083 C CA . LEU A 1 263 ? 1.556 -5.128 -9.761 1.00 94.19 263 LEU A CA 1
ATOM 2084 C C . LEU A 1 263 ? 2.659 -4.670 -10.725 1.00 94.19 263 LEU A C 1
ATOM 2086 O O . LEU A 1 263 ? 2.809 -5.240 -11.802 1.00 94.19 263 LEU A O 1
ATOM 2090 N N . THR A 1 264 ? 3.468 -3.695 -10.302 1.00 93.44 264 THR A N 1
ATOM 2091 C CA . THR A 1 264 ? 4.626 -3.207 -11.064 1.00 93.44 264 THR A CA 1
ATOM 2092 C C . THR A 1 264 ? 5.756 -4.240 -11.096 1.00 93.44 264 THR A C 1
ATOM 2094 O O . THR A 1 264 ? 6.321 -4.487 -12.159 1.00 93.44 264 THR A O 1
ATOM 2097 N N . GLU A 1 265 ? 6.067 -4.890 -9.966 1.00 91.31 265 GLU A N 1
ATOM 2098 C CA . GLU A 1 265 ? 7.106 -5.931 -9.895 1.00 91.31 265 GLU A CA 1
ATOM 2099 C C . GLU A 1 265 ? 6.774 -7.121 -10.814 1.00 91.31 265 GLU A C 1
ATOM 2101 O O . GLU A 1 265 ? 7.626 -7.555 -11.591 1.00 91.31 265 GLU A O 1
ATOM 2106 N N . GLU A 1 266 ? 5.524 -7.593 -10.807 1.00 93.81 266 GLU A N 1
ATOM 2107 C CA . GLU A 1 266 ? 5.066 -8.675 -11.686 1.00 93.81 266 GLU A CA 1
ATOM 2108 C C . GLU A 1 266 ? 5.006 -8.258 -13.162 1.00 93.81 266 GLU A C 1
ATOM 2110 O O . GLU A 1 266 ? 5.477 -9.008 -14.020 1.00 93.81 266 GLU A O 1
ATOM 2115 N N . ALA A 1 267 ? 4.514 -7.054 -13.480 1.00 92.25 267 ALA A N 1
ATOM 2116 C CA . ALA A 1 267 ? 4.524 -6.539 -14.852 1.00 92.25 267 ALA A CA 1
ATOM 2117 C C . ALA A 1 267 ? 5.955 -6.457 -15.413 1.00 92.25 267 ALA A C 1
ATOM 2119 O O . ALA A 1 267 ? 6.221 -6.918 -16.525 1.00 92.25 267 ALA A O 1
ATOM 2120 N N . MET A 1 268 ? 6.905 -5.959 -14.616 1.00 89.69 268 MET A N 1
ATOM 2121 C CA . MET A 1 268 ? 8.319 -5.895 -14.992 1.00 89.69 268 MET A CA 1
ATOM 2122 C C . MET A 1 268 ? 8.999 -7.266 -15.037 1.00 89.69 268 MET A C 1
ATOM 2124 O O . MET A 1 268 ? 9.947 -7.443 -15.804 1.00 89.69 268 MET A O 1
ATOM 2128 N N . ARG A 1 269 ? 8.538 -8.253 -14.260 1.00 91.56 269 ARG A N 1
ATOM 2129 C CA . ARG A 1 269 ? 9.000 -9.645 -14.365 1.00 91.56 269 ARG A CA 1
ATOM 2130 C C . ARG A 1 269 ? 8.551 -10.271 -15.687 1.00 91.56 269 ARG A C 1
ATOM 2132 O O . ARG A 1 269 ? 9.386 -10.839 -16.388 1.00 91.56 269 ARG A O 1
ATOM 2139 N N . VAL A 1 270 ? 7.271 -10.128 -16.041 1.00 93.94 270 VAL A N 1
ATOM 2140 C CA . VAL A 1 270 ? 6.701 -10.643 -17.298 1.00 93.94 270 VAL A CA 1
ATOM 2141 C C . VAL A 1 270 ? 7.347 -9.970 -18.509 1.00 93.94 270 VAL A C 1
ATOM 2143 O O . VAL A 1 270 ? 7.823 -10.671 -19.394 1.00 93.94 270 VAL A O 1
ATOM 2146 N N . LYS A 1 271 ? 7.485 -8.638 -18.506 1.00 89.88 271 LYS A N 1
ATOM 2147 C CA . LYS A 1 271 ? 8.150 -7.877 -19.579 1.00 89.88 271 LYS A CA 1
ATOM 2148 C C . LYS A 1 271 ? 9.570 -8.383 -19.865 1.00 89.88 271 LYS A C 1
ATOM 2150 O O . LYS A 1 271 ? 9.882 -8.715 -21.001 1.00 89.88 271 LYS A O 1
ATOM 2155 N N . ARG A 1 272 ? 10.403 -8.563 -18.828 1.00 89.00 272 ARG A N 1
ATOM 2156 C CA . ARG A 1 272 ? 11.761 -9.136 -18.978 1.00 89.00 272 ARG A CA 1
ATOM 2157 C C . ARG A 1 272 ? 11.746 -10.568 -19.527 1.00 89.00 272 ARG A C 1
ATOM 2159 O O . ARG A 1 272 ? 12.667 -10.961 -20.243 1.00 89.00 272 ARG A O 1
ATOM 2166 N N . GLU A 1 273 ? 10.734 -11.358 -19.173 1.00 91.44 273 GLU A N 1
ATOM 2167 C CA . GLU A 1 273 ? 10.560 -12.724 -19.672 1.00 91.44 273 GLU A CA 1
ATOM 2168 C C . GLU A 1 273 ? 10.135 -12.746 -21.153 1.00 91.44 273 GLU A C 1
ATOM 2170 O O . GLU A 1 273 ? 10.610 -13.594 -21.912 1.00 91.44 273 GLU A O 1
ATOM 2175 N N . GLU A 1 274 ? 9.288 -11.808 -21.580 1.00 89.56 274 GLU A N 1
ATOM 2176 C CA . GLU A 1 274 ? 8.887 -11.622 -22.979 1.00 89.56 274 GLU A CA 1
ATOM 2177 C C . GLU A 1 274 ? 10.040 -11.086 -23.835 1.00 89.56 274 GLU A C 1
ATOM 2179 O O . GLU A 1 274 ? 10.369 -11.715 -24.841 1.00 89.56 274 GLU A O 1
ATOM 2184 N N . ASP A 1 275 ? 10.732 -10.029 -23.399 1.00 86.62 275 ASP A N 1
ATOM 2185 C CA . ASP A 1 275 ? 11.907 -9.464 -24.082 1.00 86.62 275 ASP A CA 1
ATOM 2186 C C . ASP A 1 275 ? 12.998 -10.538 -24.295 1.00 86.62 275 ASP A C 1
ATOM 2188 O O . ASP A 1 275 ? 13.530 -10.717 -25.397 1.00 86.62 275 ASP A O 1
ATOM 2192 N N . GLY A 1 276 ? 13.277 -11.339 -23.256 1.00 79.38 276 GLY A N 1
ATOM 2193 C CA . GLY A 1 276 ? 14.242 -12.443 -23.306 1.00 79.38 276 GLY A CA 1
ATOM 2194 C C . GLY A 1 276 ? 13.830 -13.623 -24.203 1.00 79.38 276 GLY A C 1
ATOM 2195 O O . GLY A 1 276 ? 14.692 -14.382 -24.663 1.00 79.38 276 GLY A O 1
ATOM 2196 N N . LYS A 1 277 ? 12.531 -13.789 -24.485 1.00 73.19 277 LYS A N 1
ATOM 2197 C CA . LYS A 1 277 ? 12.014 -14.759 -25.470 1.00 73.19 277 LYS A CA 1
ATOM 2198 C C . LYS A 1 277 ? 11.995 -14.170 -26.883 1.00 73.19 277 LYS A C 1
ATOM 2200 O O . LYS A 1 277 ? 12.344 -14.885 -27.823 1.00 73.19 277 LYS A O 1
ATOM 2205 N N . GLY A 1 278 ? 11.653 -12.888 -27.024 1.00 58.81 278 GLY A N 1
ATOM 2206 C CA . GLY A 1 278 ? 11.606 -12.147 -28.286 1.00 58.81 278 GLY A CA 1
ATOM 2207 C C . GLY A 1 278 ? 12.957 -12.118 -28.996 1.00 58.81 278 GLY A C 1
ATOM 2208 O O . GLY A 1 278 ? 13.041 -12.530 -30.153 1.00 58.81 278 GLY A O 1
ATOM 2209 N N . GLY A 1 279 ? 14.036 -11.785 -28.276 1.00 54.53 279 GLY A N 1
ATOM 2210 C CA . GLY A 1 279 ? 15.397 -11.782 -28.838 1.00 54.53 279 GLY A CA 1
ATOM 2211 C C . GLY A 1 279 ? 15.828 -13.138 -29.420 1.00 54.53 279 GLY A C 1
ATOM 2212 O O . GLY A 1 279 ? 16.435 -13.199 -30.483 1.00 54.53 279 GLY A O 1
ATOM 2213 N N . ARG A 1 280 ? 15.420 -14.256 -28.798 1.00 53.34 280 ARG A N 1
ATOM 2214 C CA . ARG A 1 280 ? 15.655 -15.619 -29.327 1.00 53.34 280 ARG A CA 1
ATOM 2215 C C . ARG A 1 280 ? 14.749 -16.001 -30.503 1.00 53.34 280 ARG A C 1
ATOM 2217 O O . ARG A 1 280 ? 15.008 -17.018 -31.155 1.00 53.34 280 ARG A O 1
ATOM 2224 N N . GLY A 1 281 ? 13.670 -15.257 -30.731 1.00 53.31 281 GLY A N 1
ATOM 2225 C CA . GLY A 1 281 ? 12.746 -15.435 -31.848 1.00 53.31 281 GLY A CA 1
ATOM 2226 C C . GLY A 1 281 ? 13.271 -14.800 -33.132 1.00 53.31 281 GLY A C 1
ATOM 2227 O O . GLY A 1 281 ? 13.301 -15.472 -34.166 1.00 53.31 281 GLY A O 1
ATOM 2228 N N . ASP A 1 282 ? 13.732 -13.550 -33.061 1.00 53.59 282 ASP A N 1
ATOM 2229 C CA . ASP A 1 282 ? 14.225 -12.835 -34.243 1.00 53.59 282 ASP A CA 1
ATOM 2230 C C . ASP A 1 282 ? 15.614 -13.309 -34.693 1.00 53.59 282 ASP A C 1
ATOM 2232 O O . ASP A 1 282 ? 15.763 -13.585 -35.881 1.00 53.59 282 ASP A O 1
ATOM 2236 N N . ASP A 1 283 ? 16.558 -13.611 -33.787 1.00 55.09 283 ASP A N 1
ATOM 2237 C CA . ASP A 1 283 ? 17.849 -14.250 -34.145 1.00 55.09 283 ASP A CA 1
ATOM 2238 C C . ASP A 1 283 ? 17.655 -15.527 -34.990 1.00 55.09 283 ASP A C 1
ATOM 2240 O O . ASP A 1 283 ? 18.393 -15.814 -35.939 1.00 55.09 283 ASP A O 1
ATOM 2244 N N . LYS A 1 284 ? 16.621 -16.318 -34.669 1.00 56.78 284 LYS A N 1
ATOM 2245 C CA . LYS A 1 284 ? 16.278 -17.526 -35.431 1.00 56.78 284 LYS A CA 1
ATOM 2246 C C . LYS A 1 284 ? 15.667 -17.197 -36.788 1.00 56.78 284 LYS A C 1
ATOM 2248 O O . LYS A 1 284 ? 16.001 -17.870 -37.761 1.00 56.78 284 LYS A O 1
ATOM 2253 N N . ARG A 1 285 ? 14.799 -16.185 -36.875 1.00 57.84 285 ARG A N 1
ATOM 2254 C CA . ARG A 1 285 ? 14.173 -15.756 -38.137 1.00 57.84 285 ARG A CA 1
ATOM 2255 C C . ARG A 1 285 ? 15.198 -15.142 -39.085 1.00 57.84 285 ARG A C 1
ATOM 2257 O O . ARG A 1 285 ? 15.226 -15.526 -40.253 1.00 57.84 285 ARG A O 1
ATOM 2264 N N . GLU A 1 286 ? 16.068 -14.265 -38.595 1.00 58.12 286 GLU A N 1
ATOM 2265 C CA . GLU A 1 286 ? 17.158 -13.681 -39.378 1.00 58.12 286 GLU A CA 1
ATOM 2266 C C . GLU A 1 286 ? 18.174 -14.746 -39.798 1.00 58.12 286 GLU A C 1
ATOM 2268 O O . GLU A 1 286 ? 18.510 -14.842 -40.980 1.00 58.12 286 GLU A O 1
ATOM 2273 N N . GLY A 1 287 ? 18.586 -15.630 -38.882 1.00 58.94 287 GLY A N 1
ATOM 2274 C CA . GLY A 1 287 ? 19.470 -16.754 -39.194 1.00 58.94 287 GLY A CA 1
ATOM 2275 C C . GLY A 1 287 ? 18.883 -17.721 -40.232 1.00 58.94 287 GLY A C 1
ATOM 2276 O O . GLY A 1 287 ? 19.601 -18.213 -41.107 1.00 58.94 287 GLY A O 1
ATOM 2277 N N . GLU A 1 288 ? 17.573 -17.977 -40.198 1.00 60.78 288 GLU A N 1
ATOM 2278 C CA . GLU A 1 288 ? 16.898 -18.827 -41.182 1.00 60.78 288 GLU A CA 1
ATOM 2279 C C . GLU A 1 288 ? 16.729 -18.127 -42.540 1.00 60.78 288 GLU A C 1
ATOM 2281 O O . GLU A 1 288 ? 16.974 -18.745 -43.579 1.00 60.78 288 GLU A O 1
ATOM 2286 N N . GLN A 1 289 ? 16.398 -16.830 -42.560 1.00 60.84 289 GLN A N 1
ATOM 2287 C CA . GLN A 1 289 ? 16.384 -16.025 -43.787 1.00 60.84 289 GLN A CA 1
ATOM 2288 C C . GLN A 1 289 ? 17.782 -15.927 -44.412 1.00 60.84 289 GLN A C 1
ATOM 2290 O O . GLN A 1 289 ? 17.929 -16.110 -45.621 1.00 60.84 289 GLN A O 1
ATOM 2295 N N . HIS A 1 290 ? 18.829 -15.732 -43.609 1.00 62.06 290 HIS A N 1
ATOM 2296 C CA . HIS A 1 290 ? 20.214 -15.707 -44.073 1.00 62.06 290 HIS A CA 1
ATOM 2297 C C . HIS A 1 290 ? 20.640 -17.070 -44.651 1.00 62.06 290 HIS A C 1
ATOM 2299 O O . HIS A 1 290 ? 21.214 -17.130 -45.740 1.00 62.06 290 HIS A O 1
ATOM 2305 N N . ARG A 1 291 ? 20.278 -18.190 -44.002 1.00 69.19 291 ARG A N 1
ATOM 2306 C CA . ARG A 1 291 ? 20.509 -19.547 -44.544 1.00 69.19 291 ARG A CA 1
ATOM 2307 C C . ARG A 1 291 ? 19.710 -19.832 -45.819 1.00 69.19 291 ARG A C 1
ATOM 2309 O O . ARG A 1 291 ? 20.223 -20.539 -46.681 1.00 69.19 291 ARG A O 1
ATOM 2316 N N . LYS A 1 292 ? 18.498 -19.286 -45.966 1.00 69.06 292 LYS A N 1
ATOM 2317 C CA . LYS A 1 292 ? 17.701 -19.375 -47.205 1.00 69.06 292 LYS A CA 1
ATOM 2318 C C . LYS A 1 292 ? 18.336 -18.562 -48.341 1.00 69.06 292 LYS A C 1
ATOM 2320 O O . LYS A 1 292 ? 18.490 -19.090 -49.436 1.00 69.06 292 LYS A O 1
ATOM 2325 N N . ARG A 1 293 ? 18.811 -17.338 -48.074 1.00 63.22 293 ARG A N 1
ATOM 2326 C CA . ARG A 1 293 ? 19.512 -16.493 -49.065 1.00 63.22 293 ARG A CA 1
ATOM 2327 C C . ARG A 1 293 ? 20.847 -17.098 -49.523 1.00 63.22 293 ARG A C 1
ATOM 2329 O O . ARG A 1 293 ? 21.146 -17.036 -50.707 1.00 63.22 293 ARG A O 1
ATOM 2336 N N . ARG A 1 294 ? 21.598 -17.769 -48.637 1.00 60.88 294 ARG A N 1
ATOM 2337 C CA . ARG A 1 294 ? 22.831 -18.515 -48.988 1.00 60.88 294 ARG A CA 1
ATOM 2338 C C . ARG A 1 294 ? 22.605 -19.858 -49.711 1.00 60.88 294 ARG A C 1
ATOM 2340 O O . ARG A 1 294 ? 23.575 -20.562 -49.956 1.00 60.88 294 ARG A O 1
ATOM 2347 N N . ARG A 1 295 ? 21.357 -20.245 -50.005 1.00 59.47 295 ARG A N 1
ATOM 2348 C CA . ARG A 1 295 ? 21.003 -21.449 -50.791 1.00 59.47 295 ARG A CA 1
ATOM 2349 C C . ARG A 1 295 ? 20.439 -21.127 -52.182 1.00 59.47 295 ARG A C 1
ATOM 2351 O O . ARG A 1 295 ? 20.018 -22.039 -52.883 1.00 59.47 295 ARG A O 1
ATOM 2358 N N . LEU A 1 296 ? 20.382 -19.845 -52.543 1.00 53.12 296 LEU A N 1
ATOM 2359 C CA . LEU A 1 296 ? 19.845 -19.337 -53.814 1.00 53.12 296 LEU A CA 1
ATOM 2360 C C . LEU A 1 296 ? 20.944 -18.788 -54.747 1.00 53.12 296 LEU A C 1
ATOM 2362 O O . LEU A 1 296 ? 20.629 -18.119 -55.727 1.00 53.12 296 LEU A O 1
ATOM 2366 N N . PHE A 1 297 ? 22.207 -19.080 -54.427 1.00 46.56 297 PHE A N 1
ATOM 2367 C CA . PHE A 1 297 ? 23.418 -18.807 -55.201 1.00 46.56 297 PHE A CA 1
ATOM 2368 C C . PHE A 1 297 ? 24.355 -20.013 -55.076 1.00 46.56 297 PHE A C 1
ATOM 2370 O O . PHE A 1 297 ? 24.386 -20.580 -53.957 1.00 46.56 297 PHE A O 1
#

Organism: NCBI:txid92897